Protein AF-A0A9E5HCB2-F1 (afdb_monomer_lite)

Structure (mmCIF, N/CA/C/O backbone):
data_AF-A0A9E5HCB2-F1
#
_entry.id   AF-A0A9E5HCB2-F1
#
loop_
_atom_site.group_PDB
_atom_site.id
_atom_site.type_symbol
_atom_site.label_atom_id
_atom_site.label_alt_id
_atom_site.label_comp_id
_atom_site.label_asym_id
_atom_site.label_entity_id
_atom_site.label_seq_id
_atom_site.pdbx_PDB_ins_code
_atom_site.Cartn_x
_atom_site.Cartn_y
_atom_site.Cartn_z
_atom_site.occupancy
_atom_site.B_iso_or_equiv
_atom_site.auth_seq_id
_atom_site.auth_comp_id
_atom_site.auth_asym_id
_atom_site.auth_atom_id
_atom_site.pdbx_PDB_model_num
ATOM 1 N N . MET A 1 1 ? 2.667 -0.255 -6.287 1.00 80.19 1 MET A N 1
ATOM 2 C CA . MET A 1 1 ? 3.923 -1.020 -6.443 1.00 80.19 1 MET A CA 1
ATOM 3 C C . MET A 1 1 ? 4.852 -0.380 -7.471 1.00 80.19 1 MET A C 1
ATOM 5 O O . MET A 1 1 ? 4.426 0.525 -8.175 1.00 80.19 1 MET A O 1
ATOM 9 N N . GLY A 1 2 ? 6.096 -0.853 -7.578 1.00 78.38 2 GLY A N 1
ATOM 10 C CA . GLY A 1 2 ? 7.093 -0.367 -8.542 1.00 78.38 2 GLY A CA 1
ATOM 11 C C . GLY A 1 2 ? 8.507 -0.404 -7.966 1.00 78.38 2 GLY A C 1
ATOM 12 O O . GLY A 1 2 ? 8.696 -0.869 -6.841 1.00 78.38 2 GLY A O 1
ATOM 13 N N . THR A 1 3 ? 9.502 0.035 -8.730 1.00 72.31 3 THR A N 1
ATOM 14 C CA . THR A 1 3 ? 10.879 0.153 -8.224 1.00 72.31 3 THR A CA 1
ATOM 15 C C . THR A 1 3 ? 10.994 1.409 -7.353 1.00 72.31 3 THR A C 1
ATOM 17 O O . THR A 1 3 ? 11.123 1.310 -6.136 1.00 72.31 3 THR A O 1
ATOM 20 N N . ASN A 1 4 ? 10.738 2.586 -7.926 1.00 75.50 4 ASN A N 1
ATOM 21 C CA . ASN A 1 4 ? 10.811 3.882 -7.241 1.00 75.50 4 ASN A CA 1
ATOM 22 C C . ASN A 1 4 ? 9.478 4.642 -7.233 1.00 75.50 4 ASN A C 1
ATOM 24 O O . ASN A 1 4 ? 8.609 4.407 -8.071 1.00 75.50 4 ASN A O 1
ATOM 28 N N . GLY A 1 5 ? 9.326 5.609 -6.323 1.00 76.44 5 GLY A N 1
ATOM 29 C CA . GLY A 1 5 ? 8.179 6.531 -6.298 1.00 76.44 5 GLY A CA 1
ATOM 30 C C . GLY A 1 5 ? 6.868 5.933 -5.775 1.00 76.44 5 GLY A C 1
ATOM 31 O O . GLY A 1 5 ? 5.823 6.570 -5.905 1.00 76.44 5 GLY A O 1
ATOM 32 N N . LYS A 1 6 ? 6.916 4.728 -5.192 1.00 85.50 6 LYS A N 1
ATOM 33 C CA . LYS A 1 6 ? 5.773 4.033 -4.586 1.00 85.50 6 LYS A CA 1
ATOM 34 C C . LYS A 1 6 ? 5.134 4.869 -3.470 1.00 85.50 6 LYS A C 1
ATOM 36 O O . LYS A 1 6 ? 3.988 5.286 -3.627 1.00 85.50 6 LYS A O 1
ATOM 41 N N . THR A 1 7 ? 5.903 5.197 -2.430 1.00 86.12 7 THR A N 1
ATOM 42 C CA . THR A 1 7 ? 5.470 6.024 -1.293 1.00 86.12 7 THR A CA 1
ATOM 43 C C . THR A 1 7 ? 4.927 7.378 -1.738 1.00 86.12 7 THR A C 1
ATOM 45 O O . THR A 1 7 ? 3.811 7.739 -1.383 1.00 86.12 7 THR A O 1
ATOM 48 N N . SER A 1 8 ? 5.652 8.106 -2.598 1.00 79.31 8 SER A N 1
ATOM 49 C CA . SER A 1 8 ? 5.208 9.420 -3.091 1.00 79.31 8 SER A CA 1
ATOM 50 C C . SER A 1 8 ? 3.882 9.342 -3.852 1.00 79.31 8 SER A C 1
ATOM 52 O O . SER A 1 8 ? 3.037 10.221 -3.713 1.00 79.31 8 SER A O 1
ATOM 54 N N . THR A 1 9 ? 3.676 8.278 -4.633 1.00 80.06 9 THR A N 1
ATOM 55 C CA . THR A 1 9 ? 2.413 8.055 -5.350 1.00 80.06 9 THR A CA 1
ATOM 56 C C . THR A 1 9 ? 1.280 7.707 -4.385 1.00 80.06 9 THR A C 1
ATOM 58 O O . THR A 1 9 ? 0.176 8.225 -4.530 1.00 80.06 9 THR A O 1
ATOM 61 N N . ALA A 1 10 ? 1.547 6.871 -3.380 1.00 85.81 10 ALA A N 1
ATOM 62 C CA . ALA A 1 10 ? 0.563 6.495 -2.370 1.00 85.81 10 ALA A CA 1
ATOM 63 C C . ALA A 1 10 ? 0.134 7.705 -1.515 1.00 85.81 10 ALA A C 1
ATOM 65 O O . ALA A 1 10 ? -1.060 7.952 -1.356 1.00 85.81 10 ALA A O 1
ATOM 66 N N . MET A 1 11 ? 1.088 8.537 -1.083 1.00 84.12 11 MET A N 1
ATOM 67 C CA . MET A 1 11 ? 0.819 9.803 -0.390 1.00 84.12 11 MET A CA 1
ATOM 68 C C . MET A 1 11 ? 0.062 10.799 -1.271 1.00 84.12 11 MET A C 1
ATOM 70 O O . MET A 1 11 ? -0.828 11.498 -0.792 1.00 84.12 11 MET A O 1
ATOM 74 N N . PHE A 1 12 ? 0.391 10.888 -2.565 1.00 80.88 12 PHE A N 1
ATOM 75 C CA . PHE A 1 12 ? -0.361 11.731 -3.495 1.00 80.88 12 PHE A CA 1
ATOM 76 C C . PHE A 1 12 ? -1.827 11.289 -3.580 1.00 80.88 12 PHE A C 1
ATOM 78 O O . PHE A 1 12 ? -2.719 12.133 -3.510 1.00 80.88 12 PHE A O 1
ATOM 85 N N . LEU A 1 13 ? -2.081 9.979 -3.682 1.00 80.62 13 LEU A N 1
ATOM 86 C CA . LEU A 1 13 ? -3.437 9.425 -3.698 1.00 80.62 13 LEU A CA 1
ATOM 87 C C . LEU A 1 13 ? -4.184 9.699 -2.390 1.00 80.62 13 LEU A C 1
ATOM 89 O O . LEU A 1 13 ? -5.333 10.129 -2.449 1.00 80.62 13 LEU A O 1
ATOM 93 N N . LYS A 1 14 ? -3.530 9.526 -1.237 1.00 86.19 14 LYS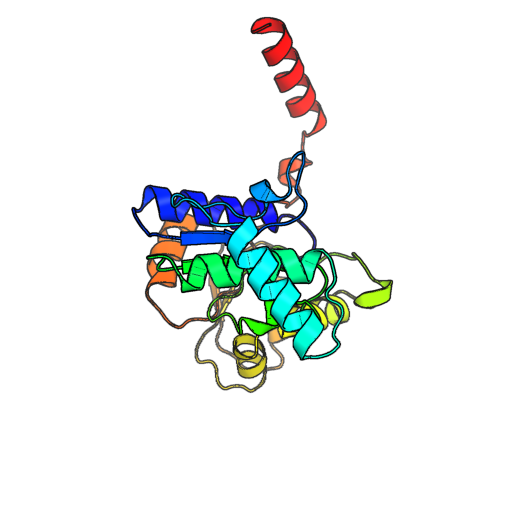 A N 1
ATOM 94 C CA . LYS A 1 14 ? -4.107 9.827 0.080 1.00 86.19 14 LYS A CA 1
ATOM 95 C C . LYS A 1 14 ? -4.528 11.292 0.188 1.00 86.19 14 LYS A C 1
ATOM 97 O O . LYS A 1 14 ? -5.703 11.586 0.377 1.00 86.19 14 LYS A O 1
ATOM 102 N N . ASN A 1 15 ? -3.601 12.210 -0.091 1.00 82.31 15 ASN A N 1
ATOM 103 C CA . ASN A 1 15 ? -3.872 13.650 -0.093 1.00 82.31 15 ASN A CA 1
ATOM 104 C C . ASN A 1 15 ? -4.963 14.046 -1.094 1.00 82.31 15 ASN A C 1
ATOM 106 O O . ASN A 1 15 ? -5.735 14.979 -0.866 1.00 82.31 15 ASN A O 1
ATOM 110 N N . PHE A 1 16 ? -5.011 13.372 -2.242 1.00 80.19 16 PHE A N 1
ATOM 111 C CA . PHE A 1 16 ? -6.059 13.588 -3.223 1.00 80.19 16 PHE A CA 1
ATOM 112 C C . PHE A 1 16 ? -7.431 13.159 -2.699 1.00 80.19 16 PHE A C 1
ATOM 114 O O . PHE A 1 16 ? -8.390 13.920 -2.843 1.00 80.19 16 PHE A O 1
ATOM 121 N N . MET A 1 17 ? -7.533 11.967 -2.111 1.00 82.94 17 MET A N 1
ATOM 122 C CA . MET A 1 17 ? -8.772 11.464 -1.520 1.00 82.94 17 MET A CA 1
ATOM 123 C C . MET A 1 17 ? -9.245 12.382 -0.389 1.00 82.94 17 MET A C 1
ATOM 125 O O . MET A 1 17 ? -10.396 12.820 -0.421 1.00 82.94 17 MET A O 1
ATOM 129 N N . ASP A 1 18 ? -8.337 12.809 0.490 1.00 84.12 18 ASP A N 1
ATOM 130 C CA . ASP A 1 18 ? -8.636 13.742 1.584 1.00 84.12 18 ASP A CA 1
ATOM 131 C C . ASP A 1 18 ? -9.214 15.065 1.068 1.00 84.12 18 ASP A C 1
ATOM 133 O O . ASP A 1 18 ? -10.271 15.509 1.513 1.00 84.12 18 ASP A O 1
ATOM 137 N N . LYS A 1 19 ? -8.589 15.667 0.045 1.00 84.25 19 LYS A N 1
ATOM 138 C CA . LYS A 1 19 ? -9.088 16.904 -0.590 1.00 84.25 19 LYS A CA 1
ATOM 139 C C . LYS A 1 19 ? -10.462 16.757 -1.244 1.00 84.25 19 LYS A C 1
ATOM 141 O O . LYS A 1 19 ? -11.101 17.765 -1.540 1.00 84.25 19 LYS A O 1
ATOM 146 N N . ASN A 1 20 ? -10.897 15.532 -1.523 1.00 81.62 20 ASN A N 1
ATOM 147 C CA . ASN A 1 20 ? -12.207 15.240 -2.098 1.00 81.62 20 ASN A CA 1
ATOM 148 C C . ASN A 1 20 ? -13.176 14.628 -1.077 1.00 81.62 20 ASN A C 1
ATOM 150 O O . ASN A 1 20 ? -14.237 14.163 -1.487 1.00 81.62 20 ASN A O 1
ATOM 154 N N . ASN A 1 21 ? -12.845 14.671 0.220 1.00 88.56 21 ASN A N 1
ATOM 155 C CA . ASN A 1 21 ? -13.635 14.098 1.312 1.00 88.56 21 ASN A CA 1
ATOM 156 C C . ASN A 1 21 ? -13.932 12.601 1.124 1.00 88.56 21 ASN A C 1
ATOM 158 O O . ASN A 1 21 ? -15.012 12.135 1.472 1.00 88.56 21 ASN A O 1
ATOM 162 N N . ILE A 1 22 ? -12.987 11.864 0.538 1.00 86.69 22 ILE A N 1
ATOM 163 C CA . ILE A 1 22 ? -13.055 10.409 0.395 1.00 86.69 22 ILE A CA 1
ATOM 164 C C . ILE A 1 22 ? -12.228 9.813 1.530 1.00 86.69 22 ILE A C 1
ATOM 166 O O . ILE A 1 22 ? -11.024 10.064 1.616 1.00 86.69 22 ILE A O 1
ATOM 170 N N . SER A 1 23 ? -12.868 9.042 2.407 1.00 90.38 23 SER A N 1
ATOM 171 C CA . SER A 1 23 ? -12.202 8.472 3.574 1.00 90.38 23 SER A CA 1
ATOM 172 C C . SER A 1 23 ? -11.260 7.341 3.137 1.00 90.38 23 SER A C 1
ATOM 174 O O . SER A 1 23 ? -11.638 6.417 2.411 1.00 90.38 23 SER A O 1
ATOM 176 N N . SER A 1 24 ? -9.993 7.421 3.545 1.00 93.38 24 SER A N 1
ATOM 177 C CA . SER A 1 24 ? -9.002 6.401 3.206 1.00 93.38 24 SER A CA 1
ATOM 178 C C . SER A 1 24 ? -7.951 6.205 4.294 1.00 93.38 24 SER A C 1
ATOM 180 O O . SER A 1 24 ? -7.607 7.147 5.007 1.00 93.38 24 SER A O 1
ATOM 182 N N . LEU A 1 25 ? -7.423 4.985 4.376 1.00 96.44 25 LEU A N 1
ATOM 183 C CA . LEU A 1 25 ? -6.261 4.617 5.184 1.00 96.44 25 LEU A CA 1
ATOM 184 C C . LEU A 1 25 ? -5.071 4.370 4.262 1.00 96.44 25 LEU A C 1
ATOM 186 O O . LEU A 1 25 ? -5.226 3.760 3.202 1.00 96.44 25 LEU A O 1
ATOM 190 N N . LEU A 1 26 ? -3.886 4.829 4.655 1.00 96.31 26 LEU A N 1
ATOM 191 C CA . LEU A 1 26 ? -2.661 4.653 3.882 1.00 96.31 26 LEU A CA 1
ATOM 192 C C . LEU A 1 26 ? -1.662 3.780 4.648 1.00 96.31 26 LEU A C 1
ATOM 194 O O . LEU A 1 26 ? -1.324 4.094 5.783 1.00 96.31 26 LEU A O 1
ATOM 198 N N . PHE A 1 27 ? -1.151 2.730 3.999 1.00 95.81 27 PHE A N 1
ATOM 199 C CA . PHE A 1 27 ? -0.009 1.939 4.463 1.00 95.81 27 PHE A CA 1
ATOM 200 C C . PHE A 1 27 ? 1.213 2.147 3.558 1.00 95.81 27 PHE A C 1
ATOM 202 O O . PHE A 1 27 ? 1.118 1.935 2.345 1.00 95.81 27 PHE A O 1
ATOM 209 N N . THR A 1 28 ? 2.354 2.540 4.133 1.00 93.25 28 THR A N 1
ATOM 210 C CA . THR A 1 28 ? 3.613 2.833 3.416 1.00 93.25 28 THR A CA 1
ATOM 211 C C . THR A 1 28 ? 4.846 2.216 4.071 1.00 93.25 28 THR A C 1
ATOM 213 O O . THR A 1 28 ? 4.832 1.780 5.224 1.00 93.25 28 THR A O 1
ATOM 216 N N . SER A 1 29 ? 5.959 2.169 3.330 1.00 86.06 29 SER A N 1
ATOM 217 C CA . SER A 1 29 ? 7.264 1.790 3.883 1.00 86.06 29 SER A CA 1
ATOM 218 C C . SER A 1 29 ? 8.427 2.436 3.113 1.00 86.06 29 SER A C 1
ATOM 220 O O . SER A 1 29 ? 8.284 2.672 1.916 1.00 86.06 29 SER A O 1
ATOM 222 N N . PRO A 1 30 ? 9.597 2.669 3.745 1.00 87.50 30 PRO A N 1
ATOM 223 C CA . PRO A 1 30 ? 9.889 2.556 5.179 1.00 87.50 30 PRO A CA 1
ATOM 224 C C . PRO A 1 30 ? 9.304 3.734 5.993 1.00 87.50 30 PRO A C 1
ATOM 226 O O . PRO A 1 30 ? 8.535 4.527 5.469 1.00 87.50 30 PRO A O 1
ATOM 229 N N . HIS A 1 31 ? 9.648 3.823 7.282 1.00 84.69 31 HIS A N 1
ATOM 230 C CA . HIS A 1 31 ? 9.399 5.007 8.124 1.00 84.69 31 HIS A CA 1
ATOM 231 C C . HIS A 1 31 ? 10.729 5.711 8.432 1.00 84.69 31 HIS A C 1
ATOM 233 O O . HIS A 1 31 ? 11.786 5.093 8.278 1.00 84.69 31 HIS A O 1
ATOM 239 N N . LEU A 1 32 ? 10.682 6.970 8.878 1.00 82.44 32 LEU A N 1
ATOM 240 C CA . LEU A 1 32 ? 11.873 7.745 9.240 1.00 82.44 32 LEU A CA 1
ATOM 241 C C . LEU A 1 32 ? 12.171 7.695 10.739 1.00 82.44 32 LEU A C 1
ATOM 243 O O . LEU A 1 32 ? 13.312 7.430 11.112 1.00 82.44 32 LEU A O 1
ATOM 247 N N . VAL A 1 33 ? 11.173 7.950 11.591 1.00 87.31 33 VAL A N 1
ATOM 248 C CA . VAL A 1 33 ? 11.374 8.053 13.049 1.00 87.31 33 VAL A CA 1
ATOM 249 C C . VAL A 1 33 ? 10.554 7.012 13.798 1.00 87.31 33 VAL A C 1
ATOM 251 O O . VAL A 1 33 ? 11.067 6.343 14.692 1.00 87.31 33 VAL A O 1
ATOM 254 N N . SER A 1 34 ? 9.283 6.863 13.437 1.00 91.12 34 SER A N 1
ATOM 255 C CA . SER A 1 34 ? 8.341 5.993 14.131 1.00 91.12 34 SER A CA 1
ATOM 256 C C . SER A 1 34 ? 7.655 5.037 13.173 1.00 91.12 34 SER A C 1
ATOM 258 O O . SER A 1 34 ? 7.170 5.433 12.118 1.00 91.12 34 SER A O 1
ATOM 260 N N . TYR A 1 35 ? 7.506 3.778 13.585 1.00 89.19 35 TYR A N 1
ATOM 261 C CA . TYR A 1 35 ? 6.730 2.791 12.833 1.00 89.19 35 TYR A CA 1
ATOM 262 C C . TYR A 1 35 ? 5.274 3.216 12.617 1.00 89.19 35 TYR A C 1
ATOM 264 O O . TYR A 1 35 ? 4.657 2.774 11.650 1.00 89.19 35 TYR A O 1
ATOM 272 N N . LYS A 1 36 ? 4.745 4.104 13.471 1.00 91.12 36 LYS A N 1
ATOM 273 C CA . LYS A 1 36 ? 3.398 4.666 13.325 1.00 91.12 36 LYS A CA 1
ATOM 274 C C . LYS A 1 36 ? 3.247 5.488 12.042 1.00 91.12 36 LYS A C 1
ATOM 276 O O . LYS A 1 36 ? 2.157 5.532 11.497 1.00 91.12 36 LYS A O 1
ATOM 281 N N . GLU A 1 37 ? 4.333 6.048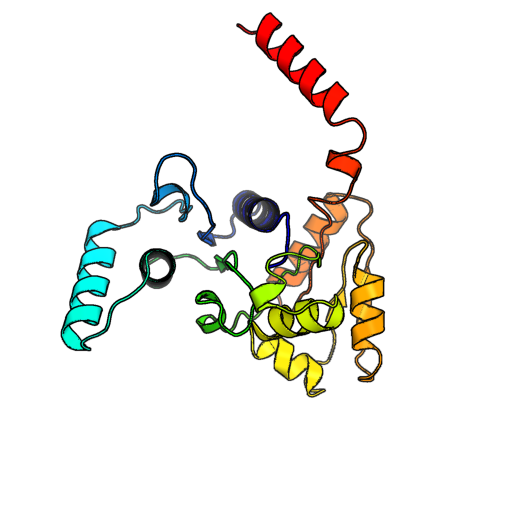 11.499 1.00 90.31 37 GLU A N 1
ATOM 282 C CA . GLU A 1 37 ? 4.325 6.762 10.207 1.00 90.31 37 GLU A CA 1
ATOM 283 C C . GLU A 1 37 ? 3.938 5.860 9.031 1.00 90.31 37 GLU A C 1
ATOM 285 O O . GLU A 1 37 ? 3.519 6.354 7.989 1.00 90.31 37 GLU A O 1
ATOM 290 N N . ARG A 1 38 ? 4.075 4.536 9.184 1.00 93.75 38 ARG A N 1
ATOM 291 C CA . ARG A 1 38 ? 3.687 3.587 8.140 1.00 93.75 38 ARG A CA 1
ATOM 292 C C . ARG A 1 38 ? 2.184 3.465 7.974 1.00 93.75 38 ARG A C 1
ATOM 294 O O . ARG A 1 38 ? 1.772 2.872 6.986 1.00 93.75 38 ARG A O 1
ATOM 301 N N . ILE A 1 39 ? 1.388 3.958 8.923 1.00 96.06 39 ILE A N 1
ATOM 302 C CA . ILE A 1 39 ? -0.069 3.925 8.843 1.00 96.06 39 ILE A CA 1
ATOM 303 C C . ILE A 1 39 ? -0.598 5.342 9.038 1.00 96.06 39 ILE A C 1
ATOM 305 O O . ILE A 1 39 ? -0.650 5.853 10.154 1.00 96.06 39 ILE A O 1
ATOM 309 N N . GLU A 1 40 ? -0.990 5.980 7.941 1.00 95.25 40 GLU A N 1
ATOM 310 C CA . GLU A 1 40 ? -1.576 7.315 7.972 1.00 95.25 40 GLU A CA 1
ATOM 311 C C . GLU A 1 40 ? -3.103 7.208 7.950 1.00 95.25 40 GLU A C 1
ATOM 313 O O . GLU A 1 40 ? -3.713 6.690 7.007 1.00 95.25 40 GLU A O 1
ATOM 318 N N . SER A 1 41 ? -3.702 7.705 9.029 1.00 93.44 41 SER A N 1
ATOM 319 C CA . SER A 1 41 ? -5.122 7.625 9.346 1.00 93.44 41 SER A CA 1
ATOM 320 C C . SER A 1 41 ? -5.564 8.938 9.994 1.00 93.44 41 SER A C 1
ATOM 322 O O . SER A 1 41 ? -4.822 9.543 10.767 1.00 93.44 41 SER A O 1
ATOM 324 N N . SER A 1 42 ? -6.768 9.393 9.654 1.00 91.12 42 SER A N 1
ATOM 325 C CA . SER A 1 42 ? -7.470 10.476 10.355 1.00 91.12 42 SER A CA 1
ATOM 326 C C . SER A 1 42 ? -8.149 10.013 11.649 1.00 91.12 42 SER A C 1
ATOM 328 O O . SER A 1 42 ? -8.463 10.843 12.496 1.00 91.12 42 SER A O 1
ATOM 330 N N . GLU A 1 43 ? -8.415 8.714 11.779 1.00 91.56 43 GLU A N 1
ATOM 331 C CA . GLU A 1 43 ? -8.938 8.056 12.975 1.00 91.56 43 GLU A CA 1
ATOM 332 C C . GLU A 1 43 ? -7.767 7.550 13.830 1.00 91.56 43 GLU A C 1
ATOM 334 O O . GLU A 1 43 ? -6.707 7.191 13.303 1.00 91.56 43 GLU A O 1
ATOM 339 N N . GLU A 1 44 ? -7.943 7.530 15.151 1.00 93.06 44 GLU A N 1
ATOM 340 C CA . GLU A 1 44 ? -6.947 6.972 16.064 1.00 93.06 44 GLU A CA 1
ATOM 341 C C . GLU A 1 44 ? -6.817 5.459 15.847 1.00 93.06 44 GLU A C 1
ATOM 343 O O . GLU A 1 44 ? -7.810 4.753 15.693 1.00 93.06 44 GLU A O 1
ATOM 348 N N . ILE A 1 45 ? -5.578 4.966 15.810 1.00 94.31 45 ILE A N 1
ATOM 349 C CA . ILE A 1 45 ? -5.292 3.543 15.625 1.00 94.31 45 ILE A CA 1
ATOM 350 C C . ILE A 1 45 ? -4.910 2.947 16.977 1.00 94.31 45 ILE A C 1
ATOM 352 O O . ILE A 1 45 ? -3.896 3.337 17.564 1.00 94.31 45 ILE A O 1
ATOM 356 N N . GLU A 1 46 ? -5.664 1.939 17.408 1.00 94.31 46 GLU A N 1
ATOM 357 C CA . GLU A 1 46 ? -5.389 1.101 18.582 1.00 94.31 46 GLU A CA 1
ATOM 358 C C . GLU A 1 46 ? -4.217 0.135 18.305 1.00 94.31 46 GLU A C 1
ATOM 360 O O . GLU A 1 46 ? -4.362 -1.085 18.245 1.00 94.31 46 GLU A O 1
ATOM 365 N N . PHE A 1 47 ? -3.026 0.694 18.060 1.00 94.31 47 PHE A N 1
ATOM 366 C CA . PHE A 1 47 ? -1.835 -0.054 17.633 1.00 94.31 47 PHE A CA 1
ATOM 367 C C . PHE A 1 47 ? -1.489 -1.215 18.568 1.00 94.31 47 PHE A C 1
ATOM 369 O O . PHE A 1 47 ? -1.190 -2.307 18.085 1.00 94.31 47 PHE A O 1
ATOM 376 N N . ASP A 1 48 ? -1.510 -0.968 19.878 1.00 94.50 48 ASP A N 1
ATOM 377 C CA . ASP A 1 48 ? -1.116 -1.957 20.880 1.00 94.50 48 ASP A CA 1
ATOM 378 C C . ASP A 1 48 ? -2.140 -3.102 20.943 1.00 94.50 48 ASP A C 1
ATOM 380 O O . ASP A 1 48 ? -1.754 -4.270 20.939 1.00 94.50 48 ASP A O 1
ATOM 384 N N . ASP A 1 49 ? -3.438 -2.791 20.872 1.00 96.56 49 ASP A N 1
ATOM 385 C CA . ASP A 1 49 ? -4.499 -3.803 20.875 1.00 96.56 49 ASP A CA 1
ATOM 386 C C . ASP A 1 49 ? -4.452 -4.679 19.616 1.00 96.56 49 ASP A C 1
ATOM 388 O O . ASP A 1 49 ? -4.563 -5.907 19.695 1.00 96.56 49 ASP A O 1
ATOM 392 N N . PHE A 1 50 ? -4.230 -4.083 18.440 1.00 95.94 50 PHE A N 1
ATOM 393 C CA . PHE A 1 50 ? -4.052 -4.848 17.203 1.00 95.94 50 PHE A CA 1
ATOM 394 C C . PHE A 1 50 ? -2.772 -5.685 17.217 1.00 95.94 50 PHE A C 1
ATOM 396 O O . PHE A 1 50 ? -2.774 -6.817 16.728 1.00 95.94 50 PHE A O 1
ATOM 403 N N . TYR A 1 51 ? -1.687 -5.171 17.796 1.00 93.50 51 TYR A N 1
ATOM 404 C CA . TYR A 1 51 ? -0.447 -5.924 17.952 1.00 93.50 51 TYR A CA 1
ATOM 405 C C . TYR A 1 51 ? -0.629 -7.144 18.866 1.00 93.50 51 TYR A C 1
ATOM 407 O O . TYR A 1 51 ? -0.206 -8.243 18.500 1.00 93.50 51 TYR A O 1
ATOM 415 N N . GLU A 1 52 ? -1.320 -6.998 19.998 1.00 96.81 52 GLU A N 1
ATOM 416 C CA . GLU A 1 52 ? -1.627 -8.115 20.900 1.00 96.81 52 GLU A CA 1
ATOM 417 C C . GLU A 1 52 ? -2.515 -9.174 20.228 1.00 96.81 52 GLU A C 1
ATOM 419 O O . GLU A 1 52 ? -2.276 -10.376 20.375 1.00 96.81 52 GLU A O 1
ATOM 424 N N . GLN A 1 53 ? -3.488 -8.762 19.406 1.00 92.88 53 GLN A N 1
ATOM 425 C CA . GLN A 1 53 ? -4.290 -9.697 18.604 1.00 92.88 53 GLN A CA 1
ATOM 426 C C . GLN A 1 53 ? -3.431 -10.505 17.620 1.00 92.88 53 GLN A C 1
ATOM 428 O O . GLN A 1 53 ? -3.618 -11.719 17.484 1.00 92.88 53 GLN A O 1
ATOM 433 N N . ILE A 1 54 ? -2.466 -9.859 16.958 1.00 90.31 54 ILE A N 1
ATOM 434 C CA . ILE A 1 54 ? -1.533 -10.525 16.038 1.00 90.31 54 ILE A CA 1
ATOM 435 C C . ILE A 1 54 ? -0.613 -11.480 16.805 1.00 90.31 54 ILE A C 1
ATOM 437 O O . ILE A 1 54 ? -0.440 -12.622 16.381 1.00 90.31 54 ILE A O 1
ATOM 441 N N . LYS A 1 55 ? -0.093 -11.075 17.969 1.00 92.12 55 LYS A N 1
ATOM 442 C CA . LYS A 1 55 ? 0.739 -11.942 18.819 1.00 92.12 55 LYS A CA 1
ATOM 443 C C . LYS A 1 55 ? -0.023 -13.161 19.322 1.00 92.12 55 LYS A C 1
ATOM 445 O O . LYS A 1 55 ? 0.510 -14.273 19.332 1.00 92.12 55 LYS A O 1
ATOM 450 N N . PHE A 1 56 ? -1.287 -12.989 19.697 1.00 92.94 56 PHE A N 1
ATOM 451 C CA . PHE A 1 56 ? -2.156 -14.111 20.036 1.00 92.94 56 PHE A CA 1
ATOM 452 C C . PHE A 1 56 ? -2.345 -15.061 18.843 1.00 92.94 56 PHE A C 1
ATOM 454 O O . PHE A 1 56 ? -2.275 -16.281 19.015 1.00 92.94 56 PHE A O 1
ATOM 461 N N . PHE A 1 57 ? -2.544 -14.524 17.636 1.00 84.88 57 PHE A N 1
ATOM 462 C CA . PHE A 1 57 ? -2.655 -15.314 16.409 1.00 84.88 57 PHE A CA 1
ATOM 463 C C . PHE A 1 57 ? -1.369 -16.102 16.101 1.00 84.88 57 PHE A C 1
ATOM 465 O O . PHE A 1 57 ? -1.451 -17.309 15.867 1.00 84.88 57 PHE A O 1
ATOM 472 N N . GLU A 1 58 ? -0.193 -15.470 16.174 1.00 84.88 58 GLU A N 1
ATOM 473 C CA . GLU A 1 58 ? 1.115 -16.129 16.015 1.00 84.88 58 GLU A CA 1
ATOM 474 C C . GLU A 1 58 ? 1.265 -17.321 16.966 1.00 84.88 58 GLU A C 1
ATOM 476 O O . GLU A 1 58 ? 1.509 -18.448 16.528 1.00 84.88 58 GLU A O 1
ATOM 481 N N . ASN A 1 59 ? 1.014 -17.097 18.260 1.00 91.69 59 ASN A N 1
ATOM 482 C CA . ASN A 1 59 ? 1.124 -18.128 19.292 1.00 91.69 59 ASN A CA 1
ATOM 483 C C . ASN A 1 59 ? 0.143 -19.284 19.066 1.00 91.69 59 ASN A C 1
ATOM 485 O O . ASN A 1 59 ? 0.511 -20.453 19.175 1.00 91.69 59 ASN A O 1
ATOM 489 N N . LYS A 1 60 ? -1.114 -18.972 18.730 1.00 91.12 60 LYS A N 1
ATOM 490 C CA . LYS A 1 60 ? -2.159 -19.976 18.488 1.00 91.12 60 LYS A CA 1
ATOM 491 C C . LYS A 1 60 ? -1.827 -20.888 17.307 1.00 91.12 60 LYS A C 1
ATOM 493 O O . LYS A 1 60 ? -2.205 -22.058 17.320 1.00 91.12 60 LYS A O 1
ATOM 498 N N . HIS A 1 61 ? -1.164 -20.351 16.288 1.00 84.75 61 HIS A N 1
ATOM 499 C CA . HIS A 1 61 ? -0.862 -21.068 15.053 1.00 84.75 61 HIS A CA 1
ATOM 500 C C . HIS A 1 61 ? 0.591 -21.553 14.958 1.00 84.75 61 HIS A C 1
ATOM 502 O O . HIS A 1 61 ? 0.931 -22.212 13.978 1.00 84.75 61 HIS A O 1
ATOM 508 N N . ASN A 1 62 ? 1.415 -21.295 15.981 1.00 87.75 62 ASN A N 1
ATOM 509 C CA . ASN A 1 62 ? 2.847 -21.598 15.997 1.00 87.75 62 ASN A CA 1
ATOM 510 C C . ASN A 1 62 ? 3.563 -21.037 14.753 1.00 87.75 62 ASN A C 1
ATOM 512 O O . ASN A 1 62 ? 4.280 -21.750 14.047 1.00 87.75 62 ASN A O 1
ATOM 516 N N . LEU A 1 63 ? 3.290 -19.762 14.469 1.00 82.81 63 LEU A N 1
ATOM 517 C CA . LEU A 1 63 ? 3.840 -18.993 13.355 1.00 82.81 63 LEU A CA 1
ATOM 518 C C . LEU A 1 63 ? 4.711 -17.860 13.900 1.00 82.81 63 LEU A C 1
ATOM 520 O O . LEU A 1 63 ? 4.471 -17.370 15.000 1.00 82.81 63 LEU A O 1
ATOM 524 N N . GLU A 1 64 ? 5.675 -17.423 13.098 1.00 82.06 64 GLU A N 1
ATOM 525 C CA . GLU A 1 64 ? 6.477 -16.231 13.361 1.00 82.06 64 GLU A CA 1
ATOM 526 C C . GLU A 1 64 ? 6.353 -15.298 12.157 1.00 82.06 64 GLU A C 1
ATOM 528 O O . GLU A 1 64 ? 6.663 -15.683 11.028 1.00 82.06 64 GLU A O 1
ATOM 533 N N . LEU A 1 65 ? 5.848 -14.093 12.401 1.00 77.00 65 LEU A N 1
ATOM 534 C CA . LEU A 1 65 ? 5.662 -13.048 11.409 1.00 77.00 65 LEU A CA 1
ATOM 535 C C . LEU A 1 65 ? 6.849 -12.092 11.423 1.00 77.00 65 LEU A C 1
ATOM 537 O O . LEU A 1 65 ? 7.332 -11.640 12.465 1.00 77.00 65 LEU A O 1
ATOM 541 N N . GLY A 1 66 ? 7.279 -11.708 10.229 1.00 81.00 66 GLY A N 1
ATOM 542 C CA . GLY A 1 66 ? 8.259 -10.659 10.038 1.00 81.00 66 GLY A CA 1
ATOM 543 C C . GLY A 1 66 ? 7.737 -9.288 10.469 1.00 81.00 66 GLY A C 1
ATOM 544 O O . GLY A 1 66 ? 6.537 -9.026 10.596 1.00 81.00 66 GLY A O 1
ATOM 545 N N . TYR A 1 67 ? 8.671 -8.350 10.618 1.00 84.56 67 TYR A N 1
ATOM 546 C CA . TYR A 1 67 ? 8.367 -6.967 10.987 1.00 84.56 67 TYR A CA 1
ATOM 547 C C . TYR A 1 67 ? 7.387 -6.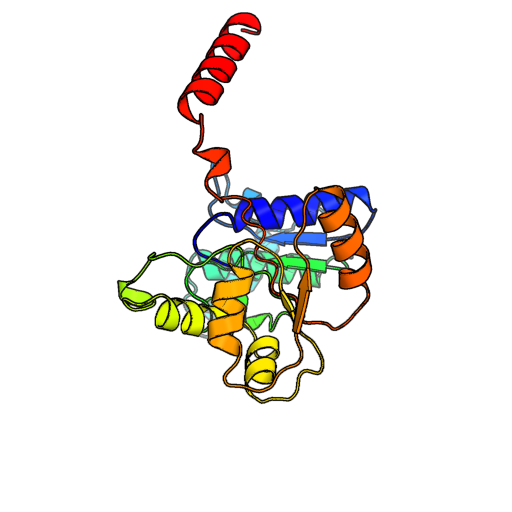284 10.015 1.00 84.56 67 TYR A C 1
ATOM 549 O O . TYR A 1 67 ? 6.448 -5.608 10.434 1.00 84.56 67 TYR A O 1
ATOM 557 N N . PHE A 1 68 ? 7.597 -6.467 8.705 1.00 82.19 68 PHE A N 1
ATOM 558 C CA . PHE A 1 68 ? 6.719 -5.903 7.678 1.00 82.19 68 PHE A CA 1
ATOM 559 C C . PHE A 1 68 ? 5.319 -6.519 7.734 1.00 82.19 68 PHE A C 1
ATOM 561 O O . PHE A 1 68 ? 4.337 -5.785 7.696 1.00 82.19 68 PHE A O 1
ATOM 568 N N . GLU A 1 69 ? 5.237 -7.842 7.887 1.00 85.19 69 GLU A N 1
ATOM 569 C CA . GLU A 1 69 ? 3.977 -8.585 7.961 1.00 85.19 69 GLU A CA 1
ATOM 570 C C . GLU A 1 69 ? 3.150 -8.160 9.169 1.00 85.19 69 GLU A C 1
ATOM 572 O O . GLU A 1 69 ? 1.960 -7.892 9.036 1.00 85.19 69 GLU A O 1
ATOM 577 N N . THR A 1 70 ? 3.798 -7.999 10.323 1.00 85.44 70 THR A N 1
ATOM 578 C CA . THR A 1 70 ? 3.147 -7.527 11.549 1.00 85.44 70 THR A CA 1
ATOM 579 C C . THR A 1 70 ? 2.532 -6.142 11.350 1.00 85.44 70 THR A C 1
ATOM 581 O O . THR A 1 70 ? 1.342 -5.957 11.589 1.00 85.44 70 THR A O 1
ATOM 584 N N . LEU A 1 71 ? 3.304 -5.161 10.865 1.00 90.19 71 LEU A N 1
ATOM 585 C CA . LEU A 1 71 ? 2.781 -3.804 10.653 1.00 90.19 71 LEU A CA 1
ATOM 586 C C . LEU A 1 71 ? 1.713 -3.744 9.560 1.00 90.19 71 LEU A C 1
ATOM 588 O O . LEU A 1 71 ? 0.752 -2.984 9.674 1.00 90.19 71 LEU A O 1
ATOM 592 N N . PHE A 1 72 ? 1.866 -4.552 8.514 1.00 88.31 72 PHE A N 1
ATOM 593 C CA . PHE A 1 72 ? 0.853 -4.688 7.481 1.00 88.31 72 PHE A CA 1
ATOM 594 C C . PHE A 1 72 ? -0.459 -5.237 8.062 1.00 88.31 72 PHE A C 1
ATOM 596 O O . PHE A 1 72 ? -1.522 -4.669 7.806 1.00 88.31 72 PHE A O 1
ATOM 603 N N . LEU A 1 73 ? -0.410 -6.273 8.902 1.00 89.06 73 LEU A N 1
ATOM 604 C CA . LEU A 1 73 ? -1.603 -6.806 9.563 1.00 89.06 73 LEU A CA 1
ATOM 605 C C . LEU A 1 73 ? -2.236 -5.799 10.527 1.00 89.06 73 LEU A C 1
ATOM 607 O O . LEU A 1 73 ? -3.460 -5.693 10.539 1.00 89.06 73 LEU A O 1
ATOM 611 N N . VAL A 1 74 ? -1.441 -5.006 11.259 1.00 93.94 74 VAL A N 1
ATOM 612 C CA . VAL A 1 74 ? -1.974 -3.899 12.076 1.00 93.94 74 VAL A CA 1
ATOM 613 C C . VAL A 1 74 ? -2.758 -2.923 11.197 1.00 93.94 74 VAL A C 1
ATOM 615 O O . VAL A 1 74 ? -3.876 -2.556 11.542 1.00 93.94 74 VAL A O 1
ATOM 618 N N . SER A 1 75 ? -2.227 -2.549 10.027 1.00 93.75 75 SER A N 1
ATOM 619 C CA . SER A 1 75 ? -2.936 -1.656 9.098 1.00 93.75 75 SER A CA 1
ATOM 620 C C . SER A 1 75 ? -4.218 -2.270 8.530 1.00 93.75 75 SER A C 1
ATOM 622 O O . SER A 1 75 ? -5.218 -1.571 8.379 1.00 93.75 75 SER A O 1
ATOM 624 N N . CYS A 1 76 ? -4.223 -3.583 8.281 1.00 90.94 76 CYS A N 1
ATOM 625 C CA . CYS A 1 76 ? -5.416 -4.299 7.840 1.00 90.94 76 CYS A CA 1
ATOM 626 C C . CYS A 1 76 ? -6.490 -4.314 8.930 1.00 90.94 76 CYS A C 1
ATOM 628 O O . CYS A 1 76 ? -7.651 -4.047 8.638 1.00 90.94 76 CYS A O 1
ATOM 630 N N . LEU A 1 77 ? -6.112 -4.598 10.179 1.00 92.31 77 LEU A N 1
ATOM 631 C CA . LEU A 1 77 ? -7.034 -4.565 11.314 1.00 92.31 77 LEU A CA 1
ATOM 632 C C . LEU A 1 77 ? -7.576 -3.153 11.542 1.00 92.31 77 LEU A C 1
ATOM 634 O O . LEU A 1 77 ? -8.782 -3.002 11.709 1.00 92.31 77 LEU A O 1
ATOM 638 N N . ALA A 1 78 ? -6.727 -2.128 11.456 1.00 95.25 78 ALA A N 1
ATOM 639 C CA . ALA A 1 78 ? -7.155 -0.736 11.545 1.00 95.25 78 ALA A CA 1
ATOM 640 C C . ALA A 1 78 ? -8.187 -0.386 10.462 1.00 95.25 78 ALA A C 1
ATOM 642 O O . ALA A 1 78 ? -9.229 0.175 10.775 1.00 95.25 78 ALA A O 1
ATOM 643 N N . PHE A 1 79 ? -7.949 -0.779 9.206 1.00 94.06 79 PHE A N 1
ATOM 644 C CA . PHE A 1 79 ? -8.898 -0.550 8.113 1.00 94.06 79 PHE A CA 1
ATOM 645 C C . PHE A 1 79 ? -10.209 -1.333 8.282 1.00 94.06 79 PHE A C 1
ATOM 647 O O . PHE A 1 79 ? -11.282 -0.810 8.006 1.00 94.06 79 PHE A O 1
ATOM 654 N N . LEU A 1 80 ? -10.146 -2.585 8.747 1.00 91.06 80 LEU A N 1
ATOM 655 C CA . LEU A 1 80 ? -11.337 -3.418 8.957 1.00 91.06 80 LEU A CA 1
ATOM 656 C C . LEU A 1 80 ? -12.212 -2.942 10.125 1.00 91.06 80 LEU A C 1
ATOM 658 O O . LEU A 1 80 ? -13.400 -3.262 10.147 1.00 91.06 80 LEU A O 1
ATOM 662 N N . ASN A 1 81 ? -11.638 -2.213 11.085 1.00 92.88 81 ASN A N 1
ATOM 663 C CA . ASN A 1 81 ? -12.346 -1.671 12.248 1.00 92.88 81 ASN A CA 1
ATOM 664 C C . ASN A 1 81 ? -12.710 -0.183 12.102 1.00 92.88 81 ASN A C 1
ATOM 666 O O . ASN A 1 81 ? -13.270 0.390 13.033 1.00 92.88 81 ASN A O 1
ATOM 670 N N . SER A 1 82 ? -12.416 0.444 10.962 1.00 93.56 82 SER A N 1
ATOM 671 C CA . SER A 1 82 ? -12.688 1.864 10.733 1.00 93.56 82 SER A CA 1
ATOM 672 C C . SER A 1 82 ? -13.883 2.100 9.808 1.00 93.56 82 SER A C 1
ATOM 674 O O . SER A 1 82 ? -14.519 1.175 9.297 1.00 93.56 82 SER A O 1
ATOM 676 N N . SER A 1 83 ? -14.176 3.378 9.554 1.00 92.69 83 SER A N 1
ATOM 677 C CA . SER A 1 83 ? -15.184 3.812 8.579 1.00 92.69 83 SER A CA 1
ATOM 678 C C . SER A 1 83 ? -14.612 4.125 7.184 1.00 92.69 83 SER A C 1
ATOM 680 O O . SER A 1 83 ? -15.259 4.792 6.370 1.00 92.69 83 SER A O 1
ATOM 682 N N . TYR A 1 84 ? -13.387 3.672 6.892 1.00 91.75 84 TYR A N 1
ATOM 683 C CA . TYR A 1 84 ? -12.695 4.014 5.649 1.00 91.75 84 TYR A CA 1
ATOM 684 C C . TYR A 1 84 ? -13.282 3.320 4.417 1.00 91.75 84 TYR A C 1
ATOM 686 O O . TYR A 1 84 ? -13.486 2.111 4.394 1.00 91.75 84 TYR A O 1
ATOM 694 N N . GLU A 1 85 ? -13.477 4.087 3.343 1.00 90.19 85 GLU A N 1
ATOM 695 C CA . GLU A 1 85 ? -13.934 3.559 2.054 1.00 90.19 85 GLU A CA 1
ATOM 696 C C . GLU A 1 85 ? -12.797 2.893 1.267 1.00 90.19 85 GLU A C 1
ATOM 698 O O . GLU A 1 85 ? -13.016 1.906 0.561 1.00 90.19 85 GLU A O 1
ATOM 703 N N . TYR A 1 86 ? -11.572 3.421 1.381 1.00 90.06 86 TYR A N 1
ATOM 704 C CA . TYR A 1 86 ? -10.421 2.951 0.609 1.00 90.06 86 TYR A CA 1
ATOM 705 C C . TYR A 1 86 ? -9.215 2.621 1.485 1.00 90.06 86 TYR A C 1
ATOM 707 O O . TYR A 1 86 ? -8.814 3.400 2.346 1.00 90.06 86 TYR A O 1
ATOM 715 N N . PHE A 1 87 ? -8.568 1.496 1.182 1.00 92.00 87 PHE A N 1
ATOM 716 C CA . PHE A 1 87 ? -7.258 1.152 1.720 1.00 92.00 87 PHE A CA 1
ATOM 717 C C . PHE A 1 87 ? -6.192 1.321 0.633 1.00 92.00 87 PHE A C 1
ATOM 719 O O . PHE A 1 87 ? -6.154 0.575 -0.349 1.00 92.00 87 PHE A O 1
ATOM 726 N N . ILE A 1 88 ? -5.334 2.327 0.788 1.00 93.06 88 ILE A N 1
ATOM 727 C CA . ILE A 1 88 ? -4.197 2.581 -0.095 1.00 93.06 88 ILE A CA 1
ATOM 728 C C . ILE A 1 88 ? -2.991 1.846 0.482 1.00 93.06 88 ILE A C 1
ATOM 730 O O . ILE A 1 88 ? -2.516 2.176 1.564 1.00 93.06 88 ILE A O 1
ATOM 734 N N . CYS A 1 89 ? -2.474 0.867 -0.252 1.00 91.25 89 CYS A N 1
ATOM 735 C CA . CYS A 1 89 ? -1.374 0.036 0.217 1.00 91.25 89 CYS A CA 1
ATOM 736 C C . CYS A 1 89 ? -0.168 0.129 -0.725 1.00 91.25 89 CYS A C 1
ATOM 738 O O . CYS A 1 89 ? -0.250 -0.170 -1.923 1.00 91.25 89 CYS A O 1
ATOM 740 N N . GLU A 1 90 ? 0.968 0.559 -0.185 1.00 90.94 90 GLU A N 1
ATOM 741 C CA . GLU A 1 90 ? 2.260 0.424 -0.839 1.00 90.94 90 GLU A CA 1
ATOM 742 C C . GLU A 1 90 ? 2.775 -1.014 -0.704 1.00 90.94 90 GLU A C 1
ATOM 744 O O . GLU A 1 90 ? 3.042 -1.493 0.394 1.00 90.94 90 GLU A O 1
ATOM 749 N N . ALA A 1 91 ? 2.982 -1.672 -1.844 1.00 86.12 91 ALA A N 1
ATOM 750 C CA . ALA A 1 91 ? 3.704 -2.939 -1.900 1.00 86.12 91 ALA A CA 1
ATOM 751 C C . ALA A 1 91 ? 5.168 -2.763 -1.474 1.00 86.12 91 ALA A C 1
ATOM 753 O O . ALA A 1 91 ? 5.804 -1.786 -1.885 1.00 86.12 91 ALA A O 1
ATOM 754 N N . GLY A 1 92 ? 5.706 -3.737 -0.741 1.00 80.81 92 GLY A N 1
ATOM 755 C CA . GLY A 1 92 ? 7.113 -3.795 -0.360 1.00 80.81 92 GLY A CA 1
ATOM 756 C C . GLY A 1 92 ? 8.015 -4.143 -1.547 1.00 80.81 92 GLY A C 1
ATOM 757 O O . GLY A 1 92 ? 8.328 -3.289 -2.386 1.00 80.81 92 GLY A O 1
ATOM 758 N N . ILE A 1 93 ? 8.459 -5.399 -1.615 1.00 74.50 93 ILE A N 1
ATOM 759 C CA . ILE A 1 93 ? 9.422 -5.887 -2.610 1.00 74.50 93 ILE A CA 1
ATOM 760 C C . ILE A 1 93 ? 8.759 -6.938 -3.502 1.00 74.50 93 ILE A C 1
ATOM 762 O O . ILE A 1 93 ? 8.128 -7.882 -3.042 1.00 74.50 93 ILE A O 1
ATOM 766 N N . GLY A 1 94 ? 8.951 -6.791 -4.814 1.00 70.94 94 GLY A N 1
ATOM 767 C CA . GLY A 1 94 ? 8.417 -7.722 -5.807 1.00 70.94 94 GLY A CA 1
ATOM 768 C C . GLY A 1 94 ? 6.938 -7.494 -6.112 1.00 70.94 94 GLY A C 1
ATOM 769 O O . GLY A 1 94 ? 6.543 -6.366 -6.426 1.00 70.94 94 GLY A O 1
ATOM 770 N N . GLY A 1 95 ? 6.157 -8.576 -6.099 1.00 72.19 95 GLY A N 1
ATOM 771 C CA . GLY A 1 95 ? 4.718 -8.568 -6.360 1.00 72.19 95 GLY A CA 1
ATOM 772 C C . GLY A 1 95 ? 4.023 -9.829 -5.857 1.00 72.19 95 GLY A C 1
ATOM 773 O O . GLY A 1 95 ? 3.329 -9.757 -4.852 1.00 72.19 95 GLY A O 1
ATOM 774 N N . LYS A 1 96 ? 4.224 -10.985 -6.504 1.00 67.88 96 LYS A N 1
ATOM 775 C CA . LYS A 1 96 ? 3.524 -12.240 -6.144 1.00 67.88 96 LYS A CA 1
ATOM 776 C C . LYS A 1 96 ? 3.718 -12.680 -4.691 1.00 67.88 96 LYS A C 1
ATOM 778 O O . LYS A 1 96 ? 2.779 -13.142 -4.058 1.00 67.88 96 LYS A O 1
ATOM 783 N N . LEU A 1 97 ? 4.956 -12.604 -4.208 1.00 72.06 97 LEU A N 1
ATOM 784 C CA . LEU A 1 97 ? 5.342 -13.042 -2.863 1.00 72.06 97 LEU A CA 1
ATOM 785 C C . LEU A 1 97 ? 5.360 -11.892 -1.851 1.00 72.06 97 LEU A C 1
ATOM 787 O O . LEU A 1 97 ? 5.723 -12.097 -0.698 1.00 72.06 97 LEU A O 1
ATOM 791 N N . ASP A 1 98 ? 4.988 -10.685 -2.275 1.00 82.88 98 ASP A N 1
ATOM 792 C CA . ASP A 1 98 ? 4.874 -9.557 -1.363 1.00 82.88 98 ASP A CA 1
ATOM 793 C C . ASP A 1 98 ? 3.688 -9.783 -0.420 1.00 82.88 98 ASP A C 1
ATOM 795 O O . ASP A 1 98 ? 2.616 -10.203 -0.865 1.00 82.88 98 ASP A O 1
ATOM 799 N N . THR A 1 99 ? 3.841 -9.473 0.869 1.00 79.50 99 THR A N 1
ATOM 800 C CA . THR A 1 99 ? 2.770 -9.653 1.863 1.00 79.50 99 THR A CA 1
ATOM 801 C C . THR A 1 99 ? 1.475 -8.951 1.449 1.00 79.50 99 THR A C 1
ATOM 803 O O . THR A 1 99 ? 0.384 -9.475 1.668 1.00 79.50 99 THR A O 1
ATOM 806 N N . THR A 1 100 ? 1.573 -7.792 0.789 1.00 82.94 100 THR A N 1
ATOM 807 C CA . THR A 1 100 ? 0.403 -7.001 0.377 1.00 82.94 100 THR A CA 1
ATOM 808 C C . THR A 1 100 ? -0.406 -7.656 -0.746 1.00 82.94 100 THR A C 1
ATOM 810 O O . THR A 1 100 ? -1.559 -7.282 -0.967 1.00 82.94 100 THR A O 1
ATOM 813 N N . SER A 1 101 ? 0.133 -8.681 -1.421 1.00 80.69 101 SER A N 1
ATOM 814 C CA . SER A 1 101 ? -0.577 -9.433 -2.468 1.00 80.69 101 SER A CA 1
ATOM 815 C C . SER A 1 101 ? -1.834 -10.151 -1.962 1.00 80.69 101 SER A C 1
ATOM 817 O O . SER A 1 101 ? -2.769 -10.405 -2.730 1.00 80.69 101 SER A O 1
ATOM 819 N N . ILE A 1 102 ? -1.919 -10.418 -0.652 1.00 78.94 102 ILE A N 1
ATOM 820 C CA . ILE A 1 102 ? -3.106 -11.012 -0.027 1.00 78.94 102 ILE A CA 1
ATOM 821 C C . ILE A 1 102 ? -4.354 -10.133 -0.183 1.00 78.94 102 ILE A C 1
ATOM 823 O O . ILE A 1 102 ? -5.467 -10.655 -0.199 1.00 78.94 102 ILE A O 1
ATOM 827 N N . LEU A 1 103 ? -4.185 -8.816 -0.363 1.00 79.31 103 LEU A N 1
ATOM 828 C CA . LEU A 1 103 ? -5.301 -7.882 -0.530 1.00 79.31 103 LEU A CA 1
ATOM 829 C C . LEU A 1 103 ? -6.093 -8.119 -1.815 1.00 79.31 103 LEU A C 1
ATOM 831 O O . LEU A 1 103 ? -7.231 -7.663 -1.904 1.00 79.31 103 LEU A O 1
ATOM 835 N N . GLN A 1 104 ? -5.499 -8.779 -2.819 1.00 76.69 104 GLN A N 1
ATOM 836 C CA . GLN A 1 104 ? -6.134 -9.005 -4.121 1.00 76.69 104 GLN A CA 1
ATOM 837 C C . GLN A 1 104 ? -6.750 -7.714 -4.678 1.00 76.69 104 GLN A C 1
ATOM 839 O O . GLN A 1 104 ? -7.915 -7.658 -5.078 1.00 76.69 104 GLN A O 1
ATOM 844 N N . ALA A 1 105 ? -5.946 -6.645 -4.649 1.00 77.31 105 ALA A N 1
ATOM 845 C CA . ALA A 1 105 ? -6.410 -5.293 -4.905 1.00 77.31 105 ALA A CA 1
ATOM 846 C C . ALA A 1 105 ? -7.134 -5.187 -6.256 1.00 77.31 105 ALA A C 1
ATOM 848 O O . ALA A 1 105 ? -6.650 -5.661 -7.294 1.00 77.31 105 ALA A O 1
ATOM 849 N N . LYS A 1 106 ? -8.293 -4.520 -6.233 1.00 72.62 106 LYS A N 1
ATOM 850 C CA . LYS A 1 106 ? -9.080 -4.215 -7.435 1.00 72.62 106 LYS A CA 1
ATOM 851 C C . LYS A 1 106 ? -8.325 -3.262 -8.362 1.00 72.62 106 LYS A C 1
ATOM 853 O O . LYS A 1 106 ? -8.279 -3.480 -9.563 1.00 72.62 106 LYS A O 1
ATOM 858 N N . ASN A 1 107 ? -7.672 -2.258 -7.780 1.00 75.12 107 ASN A N 1
ATOM 859 C CA . ASN A 1 107 ? -6.885 -1.253 -8.485 1.00 75.12 107 ASN A CA 1
ATOM 860 C C . ASN A 1 107 ? -5.401 -1.427 -8.144 1.00 75.12 107 ASN A C 1
ATOM 862 O O . ASN A 1 107 ? -5.052 -1.441 -6.965 1.00 75.12 107 ASN A O 1
ATOM 866 N N . VAL A 1 108 ? -4.521 -1.521 -9.148 1.00 76.38 108 VAL A N 1
ATOM 867 C CA . VAL A 1 108 ? -3.074 -1.692 -8.924 1.00 76.38 108 VAL A CA 1
ATOM 868 C C . VAL A 1 108 ? -2.254 -0.677 -9.704 1.00 76.38 108 VAL A C 1
ATOM 870 O O . VAL A 1 108 ? -2.092 -0.785 -10.912 1.00 76.38 108 VAL A O 1
ATOM 873 N N . VAL A 1 109 ? -1.639 0.245 -8.970 1.00 75.81 109 VAL A N 1
ATOM 874 C CA . VAL A 1 109 ? -0.751 1.293 -9.487 1.00 75.81 109 VAL A CA 1
ATOM 875 C C . VAL A 1 109 ? 0.685 0.771 -9.604 1.00 75.81 109 VAL A C 1
ATOM 877 O O . VAL A 1 109 ? 1.264 0.343 -8.602 1.00 75.81 109 VAL A O 1
ATOM 880 N N . LEU A 1 110 ? 1.275 0.830 -10.802 1.00 75.44 110 LEU A N 1
ATOM 881 C CA . LEU A 1 110 ? 2.660 0.428 -11.087 1.00 75.44 110 LEU A CA 1
ATOM 882 C C . LEU A 1 110 ? 3.495 1.653 -11.463 1.00 75.44 110 LEU A C 1
ATOM 884 O O . LEU A 1 110 ? 3.475 2.060 -12.613 1.00 75.44 110 LEU A O 1
ATOM 888 N N . THR A 1 111 ? 4.268 2.212 -10.532 1.00 73.50 111 THR A N 1
ATOM 889 C CA . THR A 1 111 ? 4.954 3.501 -10.729 1.00 73.50 111 THR A CA 1
ATOM 890 C C . THR A 1 111 ? 6.001 3.477 -11.841 1.00 73.50 111 THR A C 1
ATOM 892 O O . THR A 1 111 ? 5.935 4.285 -12.762 1.00 73.50 111 THR A O 1
ATOM 895 N N . ASN A 1 112 ? 6.966 2.565 -11.762 1.00 70.31 112 ASN A N 1
ATOM 896 C CA . ASN A 1 112 ? 7.993 2.318 -12.772 1.00 70.31 112 ASN A CA 1
ATOM 897 C C . ASN A 1 112 ? 8.585 0.914 -12.599 1.00 70.31 112 ASN A C 1
ATOM 899 O O . ASN A 1 112 ? 8.397 0.255 -11.567 1.00 70.31 112 ASN A O 1
ATOM 903 N N . ILE A 1 113 ? 9.322 0.492 -13.624 1.00 70.50 113 ILE A N 1
ATOM 904 C CA . ILE A 1 113 ? 10.087 -0.750 -13.657 1.00 70.50 113 ILE A CA 1
ATOM 905 C C . ILE A 1 113 ? 11.550 -0.358 -13.842 1.00 70.50 113 ILE A C 1
ATOM 907 O O . ILE A 1 113 ? 11.904 0.288 -14.824 1.00 70.50 113 ILE A O 1
ATOM 911 N N . GLY A 1 114 ? 12.390 -0.740 -12.893 1.00 68.88 114 GLY A N 1
ATOM 912 C CA . GLY A 1 114 ? 13.837 -0.608 -12.994 1.00 68.88 114 GLY A CA 1
ATOM 913 C C . GLY A 1 114 ? 14.517 -1.838 -12.417 1.00 68.88 114 GLY A C 1
ATOM 914 O O . GLY A 1 114 ? 13.886 -2.593 -11.673 1.00 68.88 114 GLY A O 1
ATOM 915 N N . PHE A 1 115 ? 15.790 -2.020 -12.761 1.00 72.44 115 PHE A N 1
ATOM 916 C CA . PHE A 1 115 ? 16.642 -3.049 -12.174 1.00 72.44 115 PHE A CA 1
ATOM 917 C C . PHE A 1 115 ? 16.880 -2.742 -10.699 1.00 72.44 115 PHE A C 1
ATOM 919 O O . PHE A 1 115 ? 17.666 -1.863 -10.355 1.00 72.44 115 PHE A O 1
ATOM 926 N N . ASP A 1 116 ? 16.146 -3.440 -9.850 1.00 67.62 116 ASP A N 1
ATOM 927 C CA . ASP A 1 116 ? 16.252 -3.379 -8.402 1.00 67.62 116 ASP A CA 1
ATOM 928 C C . ASP A 1 116 ? 15.865 -4.750 -7.858 1.00 67.62 116 ASP A C 1
ATOM 930 O O . ASP A 1 116 ? 14.971 -5.395 -8.417 1.00 67.62 116 ASP A O 1
ATOM 934 N N . HIS A 1 117 ? 16.558 -5.200 -6.817 1.00 70.44 117 HIS A N 1
ATOM 935 C CA . HIS A 1 117 ? 16.430 -6.553 -6.272 1.00 70.44 117 HIS A CA 1
ATOM 936 C C . HIS A 1 117 ? 16.505 -7.658 -7.342 1.00 70.44 117 HIS A C 1
ATOM 938 O O . HIS A 1 117 ? 15.683 -8.577 -7.356 1.00 70.44 117 HIS A O 1
ATOM 944 N N . THR A 1 118 ? 17.439 -7.564 -8.292 1.00 76.31 118 THR A N 1
ATOM 945 C CA . THR A 1 118 ? 17.538 -8.508 -9.423 1.00 76.31 118 THR A CA 1
ATOM 946 C C . THR A 1 118 ? 17.824 -9.937 -8.958 1.00 76.31 118 THR A C 1
ATOM 948 O O . THR A 1 118 ? 17.377 -10.891 -9.585 1.00 76.31 118 THR A O 1
ATOM 951 N N . GLU A 1 119 ? 18.460 -10.101 -7.798 1.00 75.19 119 GLU A N 1
ATOM 952 C CA . GLU A 1 119 ? 18.648 -11.388 -7.127 1.00 75.19 119 GLU A CA 1
ATOM 953 C C . GLU A 1 119 ? 17.330 -12.084 -6.742 1.00 75.19 119 GLU A C 1
ATOM 955 O O . GLU A 1 119 ? 17.289 -13.309 -6.655 1.00 75.19 119 GLU A O 1
ATOM 960 N N . LEU A 1 120 ? 16.248 -11.318 -6.551 1.00 66.00 120 LEU A N 1
ATOM 961 C CA . LEU A 1 120 ? 14.902 -11.824 -6.260 1.00 66.00 120 LEU A CA 1
ATOM 962 C C . LEU A 1 120 ? 13.974 -11.774 -7.483 1.00 66.00 120 LEU A C 1
ATOM 964 O O . LEU A 1 120 ? 13.111 -12.634 -7.633 1.00 66.00 120 LEU A O 1
ATOM 968 N N . LEU A 1 121 ? 14.117 -10.754 -8.335 1.00 71.06 121 LEU A N 1
ATOM 969 C CA . LEU A 1 121 ? 13.163 -10.414 -9.404 1.00 71.06 121 LEU A CA 1
ATOM 970 C C . LEU A 1 121 ? 13.662 -10.774 -10.819 1.00 71.06 121 LEU A C 1
ATOM 972 O O . LEU A 1 121 ? 12.932 -10.641 -11.807 1.00 71.06 121 LEU A O 1
ATOM 976 N N . GLY A 1 122 ? 14.905 -11.239 -10.924 1.00 77.44 122 GLY A N 1
ATOM 977 C CA . GLY A 1 122 ? 15.590 -11.595 -12.161 1.00 77.44 122 GLY A CA 1
ATOM 978 C C . GLY A 1 122 ? 16.267 -10.417 -12.867 1.00 77.44 122 GLY A C 1
ATOM 979 O O . GLY A 1 122 ? 16.077 -9.247 -12.535 1.00 77.44 122 GLY A O 1
ATOM 980 N N . ASP A 1 123 ? 17.035 -10.752 -13.901 1.00 82.38 123 ASP A N 1
ATOM 981 C CA . ASP A 1 123 ? 18.008 -9.841 -14.521 1.00 82.38 123 ASP A CA 1
ATOM 982 C C . ASP A 1 123 ? 17.477 -9.124 -15.776 1.00 82.38 123 ASP A C 1
ATOM 984 O O . ASP A 1 123 ? 18.234 -8.536 -16.549 1.00 82.38 123 ASP A O 1
ATOM 988 N N . THR A 1 124 ? 16.165 -9.179 -16.024 1.00 74.81 124 THR A N 1
ATOM 989 C CA . THR A 1 124 ? 15.528 -8.551 -17.192 1.00 74.81 124 THR A CA 1
ATOM 990 C C . THR A 1 124 ? 14.335 -7.698 -16.774 1.00 74.81 124 THR A C 1
ATOM 992 O O . THR A 1 124 ? 13.619 -8.035 -15.835 1.00 74.81 124 THR A O 1
ATOM 995 N N . HIS A 1 125 ? 14.056 -6.611 -17.499 1.00 67.81 125 HIS A N 1
ATOM 996 C CA . HIS A 1 125 ? 12.840 -5.823 -17.258 1.00 67.81 125 HIS A CA 1
ATOM 997 C C . HIS A 1 125 ? 11.569 -6.680 -17.358 1.00 67.81 125 HIS A C 1
ATOM 999 O O . HIS A 1 125 ? 10.647 -6.486 -16.571 1.00 67.81 125 HIS A O 1
ATOM 1005 N N . ASP A 1 126 ? 11.546 -7.659 -18.266 1.00 68.69 126 ASP A N 1
ATOM 1006 C CA . ASP A 1 126 ? 10.436 -8.599 -18.427 1.00 68.69 126 ASP A CA 1
ATOM 1007 C C . ASP A 1 126 ? 10.253 -9.506 -17.205 1.00 68.69 126 ASP A C 1
ATOM 1009 O O . ASP A 1 126 ? 9.121 -9.711 -16.769 1.00 68.69 126 ASP A O 1
ATOM 1013 N N . SER A 1 127 ? 11.334 -10.053 -16.633 1.00 69.88 127 SER A N 1
ATOM 1014 C CA . SER A 1 127 ? 11.247 -10.879 -15.418 1.00 69.88 127 SER A CA 1
ATOM 1015 C C . SER A 1 127 ? 10.787 -10.054 -14.219 1.00 69.88 127 SER A C 1
ATOM 1017 O O . SER A 1 127 ? 9.875 -10.465 -13.504 1.00 69.88 127 SER A O 1
ATOM 1019 N N . ILE A 1 128 ? 11.320 -8.840 -14.071 1.00 71.75 128 ILE A N 1
ATOM 1020 C CA . ILE A 1 128 ? 10.934 -7.919 -12.998 1.00 71.75 128 ILE A CA 1
ATOM 1021 C C . ILE A 1 128 ? 9.466 -7.510 -13.144 1.00 71.75 128 ILE A C 1
ATOM 1023 O O . ILE A 1 128 ? 8.719 -7.487 -12.165 1.00 71.75 128 ILE A O 1
ATOM 1027 N N . LEU A 1 129 ? 9.032 -7.193 -14.365 1.00 72.19 129 LEU A N 1
ATOM 1028 C CA . LEU A 1 129 ? 7.643 -6.858 -14.643 1.00 72.19 129 LEU A CA 1
ATOM 1029 C C . LEU A 1 129 ? 6.728 -8.038 -14.323 1.00 72.19 129 LEU A C 1
ATOM 1031 O O . LEU A 1 129 ? 5.720 -7.813 -13.660 1.00 72.19 129 LEU A O 1
ATOM 1035 N N . LYS A 1 130 ? 7.091 -9.267 -14.724 1.00 71.44 130 LYS A N 1
ATOM 1036 C CA . LYS A 1 130 ? 6.343 -10.497 -14.409 1.00 71.44 130 LYS A CA 1
ATOM 1037 C C . LYS A 1 130 ? 6.120 -10.673 -12.918 1.00 71.44 130 LYS A C 1
ATOM 1039 O O . LYS A 1 130 ? 4.987 -10.872 -12.497 1.00 71.44 130 LYS A O 1
ATOM 1044 N N . GLU A 1 131 ? 7.163 -10.541 -12.113 1.00 75.25 131 GLU A N 1
ATOM 1045 C CA . GLU A 1 131 ? 7.006 -10.665 -10.664 1.00 75.25 131 GLU A CA 1
ATOM 1046 C C . GLU A 1 131 ? 6.085 -9.585 -10.091 1.00 75.25 131 GLU A C 1
ATOM 1048 O O . GLU A 1 131 ? 5.240 -9.872 -9.241 1.00 75.25 131 GLU A O 1
ATOM 1053 N N . LYS A 1 132 ? 6.186 -8.351 -10.603 1.00 75.94 132 LYS A N 1
ATOM 1054 C CA . LYS A 1 132 ? 5.353 -7.232 -10.151 1.00 75.94 132 LYS A CA 1
ATOM 1055 C C . LYS A 1 132 ? 3.870 -7.426 -10.513 1.00 75.94 132 LYS A C 1
ATOM 1057 O O . LYS A 1 132 ? 2.996 -7.301 -9.663 1.00 75.94 132 LYS A O 1
ATOM 1062 N N . ILE A 1 133 ? 3.540 -7.789 -11.746 1.00 72.69 133 ILE A N 1
ATOM 1063 C CA . ILE A 1 133 ? 2.131 -7.928 -12.172 1.00 72.69 133 ILE A CA 1
ATOM 1064 C C . ILE A 1 133 ? 1.350 -8.993 -11.387 1.00 72.69 133 ILE A C 1
ATOM 1066 O O . ILE A 1 133 ? 0.133 -8.898 -11.298 1.00 72.69 133 ILE A O 1
ATOM 1070 N N . HIS A 1 134 ? 2.018 -9.976 -10.783 1.00 73.44 134 HIS A N 1
ATOM 1071 C CA . HIS A 1 134 ? 1.362 -11.039 -10.019 1.00 73.44 134 HIS A CA 1
ATOM 1072 C C . HIS A 1 134 ? 0.930 -10.630 -8.601 1.00 73.44 134 HIS A C 1
ATOM 1074 O O . HIS A 1 134 ? 0.471 -11.475 -7.840 1.00 73.44 134 HIS A O 1
ATOM 1080 N N . ILE A 1 135 ? 1.023 -9.347 -8.241 1.00 76.25 135 ILE A N 1
ATOM 1081 C CA . ILE A 1 135 ? 0.565 -8.850 -6.935 1.00 76.25 135 ILE A CA 1
ATOM 1082 C C . ILE A 1 135 ? -0.950 -8.990 -6.710 1.00 76.25 135 ILE A C 1
ATOM 1084 O O . ILE A 1 135 ? -1.413 -8.945 -5.577 1.00 76.25 135 ILE A O 1
ATOM 1088 N N . SER A 1 136 ? -1.748 -9.125 -7.772 1.00 74.44 136 SER A N 1
ATOM 1089 C CA . SER A 1 136 ? -3.193 -9.325 -7.661 1.00 74.44 136 SER A CA 1
ATOM 1090 C C . SER A 1 136 ? -3.703 -10.208 -8.791 1.00 74.44 136 SER A C 1
ATOM 1092 O O . SER A 1 136 ? -3.346 -10.016 -9.957 1.00 74.44 136 SER A O 1
ATOM 1094 N N . ASN A 1 137 ? -4.615 -11.125 -8.470 1.00 69.38 137 ASN A N 1
ATOM 1095 C CA . ASN A 1 137 ? -5.299 -11.965 -9.451 1.00 69.38 137 ASN A CA 1
ATOM 1096 C C . ASN A 1 137 ? -6.177 -11.136 -10.381 1.00 69.38 137 ASN A C 1
ATOM 1098 O O . ASN A 1 137 ? -6.537 -11.604 -11.457 1.00 69.38 137 ASN A O 1
ATOM 1102 N N . SER A 1 138 ? -6.530 -9.906 -9.997 1.00 63.81 138 SER A N 1
ATOM 1103 C CA . SER A 1 138 ? -7.152 -8.965 -10.920 1.00 63.81 138 SER A CA 1
ATOM 1104 C C . SER A 1 138 ? -6.237 -8.793 -12.147 1.00 63.81 138 SER A C 1
ATOM 1106 O O . SER A 1 138 ? -6.680 -8.967 -13.285 1.00 63.81 138 SER A O 1
ATOM 1108 N N . ILE A 1 139 ? -4.938 -8.573 -11.938 1.00 62.25 139 ILE A N 1
ATOM 1109 C CA . ILE A 1 139 ? -3.956 -8.457 -13.018 1.00 62.25 139 ILE A CA 1
ATOM 1110 C C . ILE A 1 139 ? -3.677 -9.819 -13.675 1.00 62.25 139 ILE A C 1
ATOM 1112 O O . ILE A 1 139 ? -3.500 -9.896 -14.887 1.00 62.25 139 ILE A O 1
ATOM 1116 N N . GLU A 1 140 ? -3.682 -10.928 -12.939 1.00 57.84 140 GLU A N 1
ATOM 1117 C CA . GLU A 1 140 ? -3.540 -12.250 -13.573 1.00 57.84 140 GLU A CA 1
ATOM 1118 C C . GLU A 1 140 ? -4.715 -12.562 -14.520 1.00 57.84 140 GLU A C 1
ATOM 1120 O O . GLU A 1 140 ? -4.523 -13.020 -15.647 1.00 57.84 140 GLU A O 1
ATOM 1125 N N . ASN A 1 141 ? -5.940 -12.213 -14.117 1.00 56.81 141 ASN A N 1
ATOM 1126 C CA . ASN A 1 141 ? -7.128 -12.264 -14.968 1.00 56.81 141 ASN A CA 1
ATOM 1127 C C . ASN A 1 141 ? -7.010 -11.340 -16.186 1.00 56.81 141 ASN A C 1
ATOM 1129 O O . ASN A 1 141 ? -7.577 -11.655 -17.236 1.00 56.81 141 ASN A O 1
ATOM 1133 N N . PHE A 1 142 ? -6.254 -10.243 -16.075 1.00 56.09 142 PHE A N 1
ATOM 1134 C CA . PHE A 1 142 ? -5.898 -9.414 -17.220 1.00 56.09 142 PHE A CA 1
ATOM 1135 C C . PHE A 1 142 ? -5.095 -10.220 -18.258 1.00 56.09 142 PHE A C 1
ATOM 1137 O O . PHE A 1 142 ? -5.448 -10.190 -19.434 1.00 56.09 142 PHE A O 1
ATOM 1144 N N . PHE A 1 143 ? -4.115 -11.038 -17.858 1.00 54.06 143 PHE A N 1
ATOM 1145 C CA . PHE A 1 143 ? -3.367 -11.898 -18.794 1.00 54.06 143 PHE A CA 1
ATOM 1146 C C . PHE A 1 143 ? -4.165 -13.086 -19.342 1.00 54.06 143 PHE A C 1
ATOM 1148 O O . PHE A 1 143 ? -3.853 -13.573 -20.431 1.00 54.06 143 PHE A O 1
ATOM 1155 N N . ASN A 1 144 ? -5.193 -13.525 -18.616 1.00 56.59 144 ASN A N 1
ATOM 1156 C CA . ASN A 1 144 ? -6.073 -14.634 -18.995 1.00 56.59 144 ASN A CA 1
ATOM 1157 C C . ASN A 1 144 ? -7.298 -14.189 -19.826 1.00 56.59 144 ASN A C 1
ATOM 1159 O O . ASN A 1 144 ? -8.296 -14.905 -19.869 1.00 56.59 144 ASN A O 1
ATOM 1163 N N . GLU A 1 145 ? -7.233 -13.016 -20.472 1.00 53.03 145 GLU A N 1
ATOM 1164 C CA . GLU A 1 145 ? -8.244 -12.483 -21.409 1.00 53.03 145 GLU A CA 1
ATOM 1165 C C . GLU A 1 145 ? -9.647 -12.246 -20.807 1.00 53.03 145 GLU A C 1
ATOM 1167 O O . GLU A 1 145 ? -10.634 -12.128 -21.533 1.00 53.03 145 GLU A O 1
ATOM 1172 N N . LYS A 1 146 ? -9.765 -12.122 -19.477 1.00 53.88 146 LYS A N 1
ATOM 1173 C CA . LYS A 1 146 ? -11.047 -11.831 -18.801 1.00 53.88 146 LYS A CA 1
ATOM 1174 C C . LYS A 1 146 ? -11.305 -10.342 -18.562 1.00 53.88 146 LYS A C 1
ATOM 1176 O O . LYS A 1 146 ? -12.393 -9.990 -18.112 1.00 53.88 146 LYS A O 1
ATOM 1181 N N . LEU A 1 147 ? -10.339 -9.468 -18.855 1.00 53.97 147 LEU A N 1
ATOM 1182 C CA . LEU A 1 147 ? -10.518 -8.018 -18.756 1.00 53.97 147 LEU A CA 1
ATOM 1183 C C . LEU A 1 147 ? -10.979 -7.389 -20.069 1.00 53.97 147 LEU A C 1
ATOM 1185 O O . LEU A 1 147 ? -10.458 -7.678 -21.143 1.00 53.97 147 LEU A O 1
ATOM 1189 N N . THR A 1 148 ? -11.912 -6.447 -19.959 1.00 50.41 148 THR A N 1
ATOM 1190 C CA . THR A 1 148 ? -12.488 -5.720 -21.097 1.00 50.41 148 THR A CA 1
ATOM 1191 C C . THR A 1 148 ? -11.702 -4.466 -21.490 1.00 50.41 148 THR A C 1
ATOM 1193 O O . THR A 1 148 ? -11.795 -4.038 -22.642 1.00 50.41 148 THR A O 1
ATOM 1196 N N . SER A 1 149 ? -10.934 -3.872 -20.568 1.00 52.34 149 SER A N 1
ATOM 1197 C CA . SER A 1 149 ? -10.155 -2.647 -20.805 1.00 52.34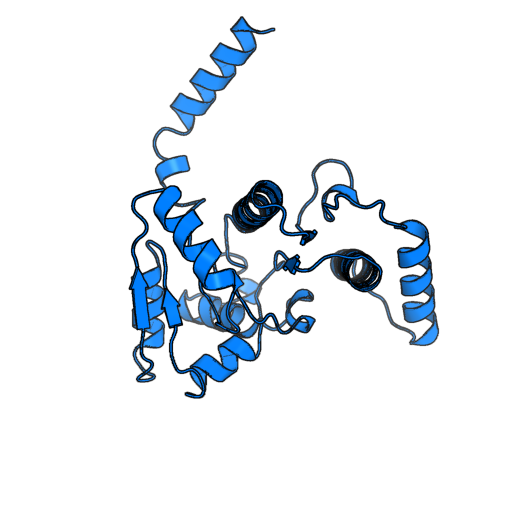 149 SER A CA 1
ATOM 1198 C C . SER A 1 149 ? -9.052 -2.448 -19.765 1.00 52.34 149 SER A C 1
ATOM 1200 O O . SER A 1 149 ? -9.295 -2.636 -18.576 1.00 52.34 149 SER A O 1
ATOM 1202 N N . LEU A 1 150 ? -7.870 -2.008 -20.204 1.00 58.34 150 LEU A N 1
ATOM 1203 C CA . LEU A 1 150 ? -6.788 -1.544 -19.330 1.00 58.34 150 LEU A CA 1
ATOM 1204 C C . LEU A 1 150 ? -6.433 -0.092 -19.652 1.00 58.34 150 LEU A C 1
ATOM 1206 O O . LEU A 1 150 ? -6.161 0.232 -20.811 1.00 58.34 150 LEU A O 1
ATOM 1210 N N . ASN A 1 151 ? -6.384 0.748 -18.617 1.00 58.91 151 ASN A N 1
ATOM 1211 C CA . ASN A 1 151 ? -5.916 2.123 -18.729 1.00 58.91 151 ASN A CA 1
ATOM 1212 C C . ASN A 1 151 ? -4.427 2.192 -18.360 1.00 58.91 151 ASN A C 1
ATOM 1214 O O . ASN A 1 151 ? -4.058 1.911 -17.216 1.00 58.91 151 ASN A O 1
ATOM 1218 N N . LEU A 1 152 ? -3.579 2.548 -19.328 1.00 60.41 152 LEU A N 1
ATOM 1219 C CA . LEU A 1 152 ? -2.139 2.722 -19.129 1.00 60.41 152 LEU A CA 1
ATOM 1220 C C . LEU A 1 152 ? -1.779 4.200 -19.168 1.00 60.41 152 LEU A C 1
ATOM 1222 O O . LEU A 1 152 ? -2.091 4.907 -20.131 1.00 60.41 152 LEU A O 1
ATOM 1226 N N . TYR A 1 153 ? -1.058 4.634 -18.140 1.00 60.44 153 TYR A N 1
ATOM 1227 C CA . TYR A 1 153 ? -0.667 6.024 -17.985 1.00 60.44 153 TYR A CA 1
ATOM 1228 C C . TYR A 1 153 ? 0.807 6.145 -17.641 1.00 60.44 153 TYR A C 1
ATOM 1230 O O . TYR A 1 153 ? 1.265 5.469 -16.726 1.00 60.44 153 TYR A O 1
ATOM 1238 N N . GLY A 1 154 ? 1.526 7.036 -18.327 1.00 57.56 154 GLY A N 1
ATOM 1239 C CA . GLY A 1 154 ? 2.926 7.335 -18.022 1.00 57.56 154 GLY A CA 1
ATOM 1240 C C . GLY A 1 154 ? 3.889 7.181 -19.190 1.00 57.56 154 GLY A C 1
ATOM 1241 O O . GLY A 1 154 ? 3.507 6.800 -20.295 1.00 57.56 154 GLY A O 1
ATOM 1242 N N . LYS A 1 155 ? 5.167 7.479 -18.938 1.00 56.03 155 LYS A N 1
ATOM 1243 C CA . LYS A 1 155 ? 6.242 7.317 -19.930 1.00 56.03 155 LYS A CA 1
ATOM 1244 C C . LYS A 1 155 ? 6.529 5.845 -20.247 1.00 56.03 155 LYS A C 1
ATOM 1246 O O . LYS A 1 155 ? 6.767 5.514 -21.405 1.00 56.03 155 LYS A O 1
ATOM 1251 N N . ASP A 1 156 ? 6.396 4.972 -19.248 1.00 57.81 156 ASP A N 1
ATOM 1252 C CA . ASP A 1 156 ? 6.652 3.534 -19.376 1.00 57.81 156 ASP A CA 1
ATOM 1253 C C . ASP A 1 156 ? 5.408 2.787 -19.885 1.00 57.81 156 ASP A C 1
ATOM 1255 O O . ASP A 1 156 ? 5.471 1.593 -20.163 1.00 57.81 156 ASP A O 1
ATOM 1259 N N . ALA A 1 157 ? 4.284 3.491 -20.086 1.00 64.12 157 ALA A N 1
ATOM 1260 C CA . ALA A 1 157 ? 3.052 2.923 -20.630 1.00 64.12 157 ALA A CA 1
ATOM 1261 C C . ALA A 1 157 ? 3.279 2.220 -21.973 1.00 64.12 157 ALA A C 1
ATOM 1263 O O . ALA A 1 157 ? 2.623 1.222 -22.247 1.00 64.12 157 ALA A O 1
ATOM 1264 N N . MET A 1 158 ? 4.211 2.714 -22.796 1.00 63.62 158 MET A N 1
ATOM 1265 C CA . MET A 1 158 ? 4.531 2.104 -24.087 1.00 63.62 158 MET A CA 1
ATOM 1266 C C . MET A 1 158 ? 5.311 0.796 -23.918 1.00 63.62 158 MET A C 1
ATOM 1268 O O . MET A 1 158 ? 4.939 -0.194 -24.524 1.00 63.62 158 MET A O 1
ATOM 1272 N N . ILE A 1 159 ? 6.292 0.759 -23.010 1.00 65.44 159 ILE A N 1
ATOM 1273 C CA . ILE A 1 159 ? 7.049 -0.458 -22.666 1.00 65.44 159 ILE A CA 1
ATOM 1274 C C . ILE A 1 159 ? 6.110 -1.515 -22.076 1.00 65.44 159 ILE A C 1
ATOM 1276 O O . ILE A 1 159 ? 6.125 -2.673 -22.487 1.00 65.44 159 ILE A O 1
ATOM 1280 N N . ILE A 1 160 ? 5.248 -1.098 -21.144 1.00 65.75 160 ILE A N 1
ATOM 1281 C CA . ILE A 1 160 ? 4.235 -1.967 -20.545 1.00 65.75 160 ILE A CA 1
ATOM 1282 C C . ILE A 1 160 ? 3.286 -2.464 -21.636 1.00 65.75 160 ILE A C 1
ATOM 1284 O O . ILE A 1 160 ? 3.044 -3.658 -21.738 1.00 65.75 160 ILE A O 1
ATOM 1288 N N . LYS A 1 161 ? 2.782 -1.586 -22.505 1.00 67.94 161 LYS A N 1
ATOM 1289 C CA . LYS A 1 161 ? 1.923 -1.982 -23.623 1.00 67.94 161 LYS A CA 1
ATOM 1290 C C . LYS A 1 161 ? 2.611 -2.980 -24.553 1.00 67.94 161 LYS A C 1
ATOM 1292 O O . LYS A 1 161 ? 1.975 -3.966 -24.902 1.00 67.94 161 LYS A O 1
ATOM 1297 N N . ASP A 1 162 ? 3.858 -2.748 -24.946 1.00 67.44 162 ASP A N 1
ATOM 1298 C CA . ASP A 1 162 ? 4.591 -3.619 -25.870 1.00 67.44 162 ASP A CA 1
ATOM 1299 C C . ASP A 1 162 ? 4.781 -5.016 -25.269 1.00 67.44 162 ASP A C 1
ATOM 1301 O O . ASP A 1 162 ? 4.531 -6.021 -25.936 1.00 67.44 162 ASP A O 1
ATOM 1305 N N . TYR A 1 163 ? 5.089 -5.087 -23.971 1.00 65.44 163 TYR A N 1
ATOM 1306 C CA . TYR A 1 163 ? 5.108 -6.341 -23.219 1.00 65.44 163 TYR A CA 1
ATOM 1307 C C . TYR A 1 163 ? 3.728 -7.040 -23.210 1.00 65.44 163 TYR A C 1
ATOM 1309 O O . TYR A 1 163 ? 3.629 -8.263 -23.346 1.00 65.44 163 TYR A O 1
ATOM 1317 N N . LEU A 1 164 ? 2.638 -6.271 -23.107 1.00 63.03 164 LEU A N 1
ATOM 1318 C CA . LEU A 1 164 ? 1.262 -6.778 -23.027 1.00 63.03 164 LEU A CA 1
ATOM 1319 C C . LEU A 1 164 ? 0.599 -7.070 -24.391 1.00 63.03 164 LEU A C 1
ATOM 1321 O O . LEU A 1 164 ? -0.384 -7.813 -24.453 1.00 63.03 164 LEU A O 1
ATOM 1325 N N . MET A 1 165 ? 1.107 -6.516 -25.497 1.00 62.09 165 MET A N 1
ATOM 1326 C CA . MET A 1 165 ? 0.469 -6.550 -26.824 1.00 62.09 165 MET A CA 1
ATOM 1327 C C . MET A 1 165 ? 0.332 -7.954 -27.421 1.00 62.09 165 MET A C 1
ATOM 1329 O O . MET A 1 165 ? -0.563 -8.193 -28.233 1.00 62.09 165 MET A O 1
ATOM 1333 N N . ASN A 1 166 ? 1.119 -8.917 -26.946 1.00 58.44 166 ASN A N 1
ATOM 1334 C CA . ASN A 1 166 ? 1.034 -10.319 -27.362 1.00 58.44 166 ASN A CA 1
ATOM 1335 C C . ASN A 1 166 ? -0.282 -11.021 -26.955 1.00 58.44 166 ASN A C 1
ATOM 1337 O O . ASN A 1 166 ? -0.483 -12.183 -27.306 1.00 58.44 166 ASN A O 1
ATOM 1341 N N . LYS A 1 167 ? -1.182 -10.344 -26.225 1.00 56.16 167 LYS A N 1
ATOM 1342 C CA . LYS A 1 167 ? -2.396 -10.928 -25.624 1.00 56.16 167 LYS A CA 1
ATOM 1343 C C . LYS A 1 167 ? -3.735 -10.382 -26.150 1.00 56.16 167 LYS A C 1
ATOM 1345 O O . LYS A 1 167 ? -4.769 -10.697 -25.585 1.00 56.16 167 LYS A O 1
ATOM 1350 N N . LYS A 1 168 ? -3.753 -9.575 -27.224 1.00 59.12 168 LYS A N 1
ATOM 1351 C CA . LYS A 1 168 ? -4.989 -9.049 -27.872 1.00 59.12 168 LYS A CA 1
ATOM 1352 C C . LYS A 1 168 ? -5.960 -8.274 -26.955 1.00 59.12 168 LYS A C 1
ATOM 1354 O O . LYS A 1 168 ? -7.143 -8.146 -27.268 1.00 59.12 168 LYS A O 1
ATOM 1359 N N . ILE A 1 169 ? -5.474 -7.711 -25.853 1.00 56.66 169 ILE A N 1
ATOM 1360 C CA . ILE A 1 169 ? -6.296 -6.925 -24.923 1.00 56.66 169 ILE A CA 1
ATOM 1361 C C . ILE A 1 169 ? -6.537 -5.517 -25.499 1.00 56.66 169 ILE A C 1
ATOM 1363 O O . ILE A 1 169 ? -5.681 -4.967 -26.194 1.00 56.66 169 ILE A O 1
ATOM 1367 N N . LYS A 1 170 ? -7.710 -4.920 -25.242 1.00 55.16 170 LYS A N 1
ATOM 1368 C CA . LYS A 1 170 ? -7.978 -3.514 -25.588 1.00 55.16 170 LYS A CA 1
ATOM 1369 C C . LYS A 1 170 ? -7.355 -2.588 -24.542 1.00 55.16 170 LYS A C 1
ATOM 1371 O O . LYS A 1 170 ? -7.634 -2.713 -23.351 1.00 55.16 170 LYS A O 1
ATOM 1376 N N . PHE A 1 171 ? -6.559 -1.632 -25.006 1.00 58.06 171 PHE A N 1
ATOM 1377 C CA . PHE A 1 171 ? -5.895 -0.638 -24.165 1.00 58.06 171 PHE A CA 1
ATOM 1378 C C . PHE A 1 171 ? -6.482 0.750 -24.431 1.00 58.06 171 PHE A C 1
ATOM 1380 O O . PHE A 1 171 ? -6.591 1.142 -25.595 1.00 58.06 171 PHE A O 1
ATOM 1387 N N . ASP A 1 172 ? -6.799 1.499 -23.375 1.00 55.69 172 ASP A N 1
ATOM 1388 C CA . ASP A 1 172 ? -6.932 2.957 -23.446 1.00 55.69 172 ASP A CA 1
ATOM 1389 C C . ASP A 1 172 ? -5.611 3.555 -22.944 1.00 55.69 172 ASP A C 1
ATOM 1391 O O . ASP A 1 172 ? -5.194 3.346 -21.801 1.00 55.69 172 ASP A O 1
ATOM 1395 N N . MET A 1 173 ? -4.892 4.226 -23.840 1.00 56.94 173 MET A N 1
ATOM 1396 C CA . MET A 1 173 ? -3.650 4.902 -23.488 1.00 56.94 173 MET A CA 1
ATOM 1397 C C . MET A 1 173 ? -3.923 6.383 -23.342 1.00 56.94 173 MET A C 1
ATOM 1399 O O . MET A 1 173 ? -4.299 7.051 -24.307 1.00 56.94 173 MET A O 1
ATOM 1403 N N . LYS A 1 174 ? -3.621 6.915 -22.163 1.00 55.69 174 LYS A N 1
ATOM 1404 C CA . LYS A 1 174 ? -3.679 8.350 -21.911 1.00 55.69 174 LYS A CA 1
ATOM 1405 C C . LYS A 1 174 ? -2.330 8.819 -21.398 1.00 55.69 174 LYS A C 1
ATOM 1407 O O . LYS A 1 174 ? -1.796 8.312 -20.414 1.00 55.69 174 LYS A O 1
ATOM 1412 N N . ARG A 1 175 ? -1.764 9.812 -22.082 1.00 50.69 175 ARG A N 1
ATOM 1413 C CA . ARG A 1 175 ? -0.652 10.588 -21.537 1.00 50.69 175 ARG A CA 1
ATOM 1414 C C . ARG A 1 175 ? -1.227 11.710 -20.698 1.00 50.69 175 ARG A C 1
ATOM 1416 O O . ARG A 1 175 ? -2.055 12.476 -21.177 1.00 50.69 175 ARG A O 1
ATOM 1423 N N . PHE A 1 176 ? -0.757 11.798 -19.465 1.00 51.97 176 PHE A N 1
ATOM 1424 C CA . PHE A 1 176 ? -1.009 12.954 -18.629 1.00 51.97 176 PHE A CA 1
ATOM 1425 C C . PHE A 1 176 ? -0.001 14.040 -18.972 1.00 51.97 176 PHE A C 1
ATOM 1427 O O . PHE A 1 176 ? 1.204 13.787 -18.954 1.00 51.97 176 PHE A O 1
ATOM 1434 N N . VAL A 1 177 ? -0.499 15.227 -19.302 1.00 47.47 177 VAL A N 1
ATOM 1435 C CA . VAL A 1 177 ? 0.322 16.421 -19.549 1.00 47.47 177 VAL A CA 1
ATOM 1436 C C . VAL A 1 177 ? 0.212 17.427 -18.406 1.00 47.47 177 VAL A C 1
ATOM 1438 O O . VAL A 1 177 ? 1.055 18.313 -18.300 1.00 47.47 177 VAL A O 1
ATOM 1441 N N . SER A 1 178 ? -0.759 17.255 -17.505 1.00 50.03 178 SER A N 1
ATOM 1442 C CA . SER A 1 178 ? -0.915 18.064 -16.298 1.00 50.03 178 SER A CA 1
ATOM 1443 C C . SER A 1 178 ? -1.314 17.233 -15.072 1.00 50.03 178 SER A C 1
ATOM 1445 O O . SER A 1 178 ? -1.814 16.110 -15.182 1.00 50.03 178 SER A O 1
ATOM 1447 N N . LEU A 1 179 ? -1.127 17.814 -13.882 1.00 50.50 179 LEU A N 1
ATOM 1448 C CA . LEU A 1 179 ? -1.679 17.272 -12.637 1.00 50.50 179 LEU A CA 1
ATOM 1449 C C . LEU A 1 179 ? -3.213 17.219 -12.685 1.00 50.50 179 LEU A C 1
ATOM 1451 O O . LEU A 1 179 ? -3.796 16.269 -12.182 1.00 50.50 179 LEU A O 1
ATOM 1455 N N . GLU A 1 180 ? -3.876 18.183 -13.322 1.00 55.75 180 GLU A N 1
ATOM 1456 C CA . GLU A 1 180 ? -5.340 18.204 -13.447 1.00 55.75 180 GLU A CA 1
ATOM 1457 C C . GLU A 1 180 ? -5.878 17.007 -14.240 1.00 55.75 180 GLU A C 1
ATOM 1459 O O . GLU A 1 180 ? -6.871 16.406 -13.825 1.00 55.75 180 GLU A O 1
ATOM 1464 N N . ASP A 1 181 ? -5.184 16.579 -15.299 1.00 54.75 181 ASP A N 1
ATOM 1465 C CA . ASP A 1 181 ? -5.561 15.387 -16.074 1.00 54.75 181 ASP A CA 1
ATOM 1466 C C . ASP A 1 181 ? -5.485 14.105 -15.232 1.00 54.75 181 ASP A C 1
ATOM 1468 O O . ASP A 1 181 ? -6.345 13.220 -15.339 1.00 54.75 181 ASP A O 1
ATOM 1472 N N . ILE A 1 182 ? -4.461 14.020 -14.372 1.00 57.53 182 ILE A N 1
ATOM 1473 C CA . ILE A 1 182 ? -4.277 12.925 -13.413 1.00 57.53 182 ILE A CA 1
ATOM 1474 C C . ILE A 1 182 ? -5.448 12.924 -12.430 1.00 57.53 182 ILE A C 1
ATOM 1476 O O . ILE A 1 182 ? -6.111 11.902 -12.258 1.00 57.53 182 ILE A O 1
ATOM 1480 N N . LEU A 1 183 ? -5.747 14.080 -11.831 1.00 57.91 183 LEU A N 1
ATOM 1481 C CA . LEU A 1 183 ? -6.808 14.243 -10.835 1.00 57.91 183 LEU A CA 1
ATOM 1482 C C . LEU A 1 183 ? -8.190 13.896 -11.415 1.00 57.91 183 LEU A C 1
ATOM 1484 O O . LEU A 1 183 ? -8.947 13.148 -10.797 1.00 57.91 183 LEU A O 1
ATOM 1488 N N . LEU A 1 184 ? -8.517 14.394 -12.613 1.00 63.22 184 LEU A N 1
ATOM 1489 C CA . LEU A 1 184 ? -9.775 14.100 -13.310 1.00 63.22 184 LEU A CA 1
ATOM 1490 C C . LEU A 1 184 ? -9.922 12.612 -13.625 1.00 63.22 184 LEU A C 1
ATOM 1492 O O . LEU A 1 184 ? -11.000 12.044 -13.435 1.00 63.22 184 LEU A O 1
ATOM 1496 N N . SER A 1 185 ? -8.837 11.973 -14.063 1.00 60.16 185 SER A N 1
ATOM 1497 C CA . SER A 1 185 ? -8.850 10.542 -14.355 1.00 60.16 185 SER A CA 1
ATOM 1498 C C . SER A 1 185 ? -9.042 9.730 -13.082 1.00 60.16 185 SER A C 1
ATOM 1500 O O . SER A 1 185 ? -9.923 8.878 -13.061 1.00 60.16 185 SER A O 1
ATOM 1502 N N . ILE A 1 186 ? -8.333 10.052 -11.991 1.00 61.59 186 ILE A N 1
ATOM 1503 C CA . ILE A 1 186 ? -8.505 9.379 -10.693 1.00 61.59 186 ILE A CA 1
ATOM 1504 C C . ILE A 1 186 ? -9.967 9.482 -10.204 1.00 61.59 186 ILE A C 1
ATOM 1506 O O . ILE A 1 186 ? -10.514 8.486 -9.736 1.00 61.59 186 ILE A O 1
ATOM 1510 N N . LYS A 1 187 ? -10.661 10.622 -10.382 1.00 61.56 187 LYS A N 1
ATOM 1511 C CA . LYS A 1 187 ? -12.097 10.740 -10.020 1.00 61.56 187 LYS A CA 1
ATOM 1512 C C . LYS A 1 187 ? -13.009 9.783 -10.788 1.00 61.56 187 LYS A C 1
ATOM 1514 O O . LYS A 1 187 ? -13.994 9.305 -10.230 1.00 61.56 187 LYS A O 1
ATOM 1519 N N . GLN A 1 188 ? -12.737 9.556 -12.072 1.00 60.50 188 GLN A N 1
ATOM 1520 C CA . GLN A 1 188 ? -13.523 8.632 -12.902 1.00 60.50 188 GLN A CA 1
ATOM 1521 C C . GLN A 1 188 ? -13.222 7.171 -12.553 1.00 60.50 188 GLN A C 1
ATOM 1523 O O . GLN A 1 188 ? -14.120 6.335 -12.536 1.00 60.50 188 GLN A O 1
ATOM 1528 N N . ILE A 1 189 ? -11.958 6.914 -12.238 1.00 57.34 189 ILE A N 1
ATOM 1529 C CA . ILE A 1 189 ? -11.354 5.635 -11.873 1.00 57.34 189 ILE A CA 1
ATOM 1530 C C . ILE A 1 189 ? -11.911 5.085 -10.558 1.00 57.34 189 ILE A C 1
ATOM 1532 O O . ILE A 1 189 ? -12.348 3.941 -10.502 1.00 57.34 189 ILE A O 1
ATOM 1536 N N . ILE A 1 190 ? -11.953 5.918 -9.514 1.00 55.53 190 ILE A N 1
ATOM 1537 C CA . ILE A 1 190 ? -12.389 5.532 -8.161 1.00 55.53 190 ILE A CA 1
ATOM 1538 C C . ILE A 1 190 ? -13.829 4.980 -8.161 1.00 55.53 190 ILE A C 1
ATOM 1540 O O . ILE A 1 190 ? -14.187 4.179 -7.302 1.00 55.53 190 ILE A O 1
ATOM 1544 N N . LYS A 1 191 ? -14.644 5.350 -9.159 1.00 53.22 191 LYS A N 1
ATOM 1545 C CA . LYS A 1 191 ? -16.056 4.965 -9.274 1.00 53.22 191 LYS A CA 1
ATOM 1546 C C . LYS A 1 191 ? -16.315 3.609 -9.945 1.00 53.22 191 LYS A C 1
ATOM 1548 O O . LYS A 1 191 ? -17.484 3.255 -10.094 1.00 53.22 191 LYS A O 1
ATOM 1553 N N . LYS A 1 192 ? -15.295 2.861 -10.382 1.00 49.00 192 LYS A N 1
ATOM 1554 C CA . LYS A 1 192 ? -15.485 1.594 -11.110 1.00 49.00 192 LYS A CA 1
ATOM 1555 C C . LYS A 1 192 ? -14.592 0.461 -10.598 1.00 49.00 192 LYS A C 1
ATOM 1557 O O . LYS A 1 192 ? -13.459 0.692 -10.191 1.00 49.00 192 LYS A O 1
ATOM 1562 N N . ASP A 1 193 ? -15.086 -0.775 -10.706 1.00 50.06 193 ASP A N 1
ATOM 1563 C CA . ASP A 1 193 ? -14.311 -2.017 -10.543 1.00 50.06 193 ASP A CA 1
ATOM 1564 C C . ASP A 1 193 ? -13.354 -2.236 -11.744 1.00 50.06 193 ASP A C 1
ATOM 1566 O O . ASP A 1 193 ? -13.451 -3.222 -12.474 1.00 50.06 193 ASP A O 1
ATOM 1570 N N . GLU A 1 194 ? -12.459 -1.283 -12.006 1.00 49.84 194 GLU A N 1
ATOM 1571 C CA . GLU A 1 194 ? -11.442 -1.365 -13.062 1.00 49.84 194 GLU A CA 1
ATOM 1572 C C . GLU A 1 194 ? -10.054 -1.650 -12.458 1.00 49.84 194 GLU A C 1
ATOM 1574 O O . GLU A 1 194 ? -9.789 -1.338 -11.303 1.00 49.84 194 GLU A O 1
ATOM 1579 N N . ILE A 1 195 ? -9.151 -2.251 -13.238 1.00 44.31 195 ILE A N 1
ATOM 1580 C CA . ILE A 1 195 ? -7.737 -2.415 -12.864 1.00 44.31 195 ILE A CA 1
ATOM 1581 C C . ILE A 1 195 ? -6.943 -1.333 -13.564 1.00 44.31 195 ILE A C 1
ATOM 1583 O O . ILE A 1 195 ? -7.048 -1.162 -14.781 1.00 44.31 195 ILE A O 1
ATOM 1587 N N . ILE A 1 196 ? -6.134 -0.605 -12.802 1.00 48.84 196 ILE A N 1
ATOM 1588 C CA . ILE A 1 196 ? -5.548 0.636 -13.292 1.00 48.84 196 ILE A CA 1
ATOM 1589 C C . ILE A 1 196 ? -4.064 0.679 -12.998 1.00 48.84 196 ILE A C 1
ATOM 1591 O O . ILE A 1 196 ? -3.645 1.102 -11.924 1.00 48.84 196 ILE A O 1
ATOM 1595 N N . LEU A 1 197 ? -3.283 0.333 -14.018 1.00 43.84 197 LEU A N 1
ATOM 159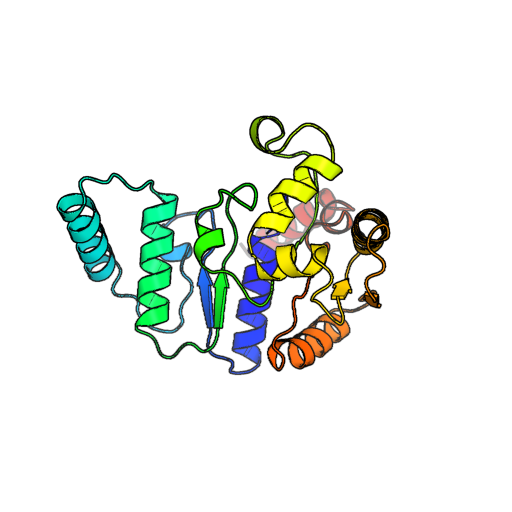6 C CA . LEU A 1 197 ? -1.834 0.474 -14.030 1.00 43.84 197 LEU A CA 1
ATOM 1597 C C . LEU A 1 197 ? -1.458 1.941 -14.280 1.00 43.84 197 LEU A C 1
ATOM 1599 O O . LEU A 1 197 ? -1.166 2.379 -15.393 1.00 43.84 197 LEU A O 1
ATOM 1603 N N . LEU A 1 198 ? -1.472 2.718 -13.202 1.00 44.69 198 LEU A N 1
ATOM 1604 C CA . LEU A 1 198 ? -0.887 4.052 -13.160 1.00 44.69 198 LEU A CA 1
ATOM 1605 C C . LEU A 1 198 ? 0.641 3.907 -13.046 1.00 44.69 198 LEU A C 1
ATOM 1607 O O . LEU A 1 198 ? 1.123 3.498 -11.994 1.00 44.69 198 LEU A O 1
ATOM 1611 N N . SER A 1 199 ? 1.385 4.296 -14.087 1.00 41.81 199 SER A N 1
ATOM 1612 C CA . SER A 1 199 ? 2.834 4.562 -14.056 1.00 41.81 199 SER A CA 1
ATOM 1613 C C . SER A 1 199 ? 3.087 6.067 -14.073 1.00 41.81 199 SER A C 1
ATOM 1615 O O . SER A 1 199 ? 3.660 6.616 -15.019 1.00 41.81 199 SER A O 1
ATOM 1617 N N . PRO A 1 200 ? 2.639 6.809 -13.040 1.00 38.91 200 PRO A N 1
ATOM 1618 C CA . PRO A 1 200 ? 3.043 8.183 -12.921 1.00 38.91 200 PRO A CA 1
ATOM 1619 C C . PRO A 1 200 ? 4.539 8.099 -12.646 1.00 38.91 200 PRO A C 1
ATOM 1621 O O . PRO A 1 200 ? 4.988 7.611 -11.609 1.00 38.91 200 PRO A O 1
ATOM 1624 N N . GLY A 1 201 ? 5.336 8.526 -13.613 1.00 37.09 201 GLY A N 1
ATOM 1625 C CA . GLY A 1 201 ? 6.753 8.761 -13.421 1.00 37.09 201 GLY A CA 1
ATOM 1626 C C . GLY A 1 201 ? 6.962 9.915 -12.438 1.00 37.09 201 GLY A C 1
ATOM 1627 O O . GLY A 1 201 ? 7.655 10.865 -12.774 1.00 37.09 201 GLY A O 1
ATOM 1628 N N . CYS A 1 202 ? 6.388 9.863 -11.233 1.00 34.44 202 CYS A N 1
ATOM 1629 C CA . CYS A 1 202 ? 6.639 10.806 -10.149 1.00 34.44 202 CYS A CA 1
ATOM 1630 C C . CYS A 1 202 ? 8.088 10.713 -9.654 1.00 34.44 202 CYS A C 1
ATOM 1632 O O . CYS A 1 202 ? 8.534 11.593 -8.937 1.00 34.44 202 CYS A O 1
ATOM 1634 N N . ALA A 1 203 ? 8.835 9.691 -10.086 1.00 36.00 203 ALA A N 1
ATOM 1635 C CA . ALA A 1 203 ? 10.292 9.630 -10.018 1.00 36.00 203 ALA A CA 1
ATOM 1636 C C . ALA A 1 203 ? 10.920 9.485 -11.419 1.00 36.00 203 ALA A C 1
ATOM 1638 O O . ALA A 1 203 ? 11.902 8.772 -11.606 1.00 36.00 203 ALA A O 1
ATOM 1639 N N . SER A 1 204 ? 10.325 10.086 -12.451 1.00 32.81 204 SER A N 1
ATOM 1640 C CA . SER A 1 204 ? 10.997 10.207 -13.743 1.00 32.81 204 SER A CA 1
ATOM 1641 C C . SER A 1 204 ? 11.941 11.404 -13.696 1.00 32.81 204 SER A C 1
ATOM 1643 O O . SER A 1 204 ? 11.620 12.405 -13.069 1.00 32.81 204 SER A O 1
ATOM 1645 N N . GLN A 1 205 ? 13.127 11.228 -14.282 1.00 35.44 205 GLN A N 1
ATOM 1646 C CA . GLN A 1 205 ? 14.229 12.161 -14.569 1.00 35.44 205 GLN A CA 1
ATOM 1647 C C . GLN A 1 205 ? 14.056 13.675 -14.343 1.00 35.44 205 GLN A C 1
ATOM 1649 O O . GLN A 1 205 ? 15.051 14.308 -14.023 1.00 35.44 205 GLN A O 1
ATOM 1654 N N . ASP A 1 206 ? 12.871 14.266 -14.428 1.00 35.25 206 ASP A N 1
ATOM 1655 C CA . ASP A 1 206 ? 12.610 15.673 -14.118 1.00 35.25 206 ASP A CA 1
ATOM 1656 C C . ASP A 1 206 ? 12.883 16.053 -12.652 1.00 35.25 206 ASP A C 1
ATOM 1658 O O . ASP A 1 206 ? 13.126 17.224 -12.377 1.00 35.25 206 ASP A O 1
ATOM 1662 N N . MET A 1 207 ? 12.898 15.109 -11.697 1.00 36.19 207 MET A N 1
ATOM 1663 C CA . MET A 1 207 ? 13.439 15.375 -10.345 1.00 36.19 207 MET A CA 1
ATOM 1664 C C . MET A 1 207 ? 14.975 15.353 -10.285 1.00 36.19 207 MET A C 1
ATOM 1666 O O . MET A 1 207 ? 15.554 15.934 -9.371 1.00 36.19 207 MET A O 1
ATOM 1670 N N . PHE A 1 208 ? 15.635 14.716 -11.255 1.00 38.22 208 PHE A N 1
ATOM 1671 C CA . PHE A 1 208 ? 17.095 14.612 -11.335 1.00 38.22 208 PHE A CA 1
ATOM 1672 C C . PHE A 1 208 ? 17.719 15.641 -12.287 1.00 38.22 208 PHE A C 1
ATOM 1674 O O . PHE A 1 208 ? 18.879 16.013 -12.116 1.00 38.22 208 PHE A O 1
ATOM 1681 N N . ILE A 1 209 ? 16.948 16.169 -13.240 1.00 37.78 209 ILE A N 1
ATOM 1682 C CA . ILE A 1 209 ? 17.313 17.340 -14.033 1.00 37.78 209 ILE A CA 1
ATOM 1683 C C . ILE A 1 209 ? 17.247 18.557 -13.100 1.00 37.78 209 ILE A C 1
ATOM 1685 O O . ILE A 1 209 ? 16.185 18.936 -12.596 1.00 37.78 209 ILE A O 1
ATOM 1689 N N . ASN A 1 210 ? 18.416 19.147 -12.846 1.00 37.84 210 ASN A N 1
ATOM 1690 C CA . ASN A 1 210 ? 18.640 20.273 -11.932 1.00 37.84 210 ASN A CA 1
ATOM 1691 C C . ASN A 1 210 ? 18.457 19.943 -10.432 1.00 37.84 210 ASN A C 1
ATOM 1693 O O . ASN A 1 210 ? 18.165 20.840 -9.641 1.00 37.84 210 ASN A O 1
ATOM 1697 N N . TYR A 1 211 ? 18.647 18.680 -10.012 1.00 39.44 211 TYR A N 1
ATOM 1698 C CA . TYR A 1 211 ? 18.603 18.279 -8.589 1.00 39.44 211 TYR A CA 1
ATOM 1699 C C . TYR A 1 211 ? 19.557 19.112 -7.722 1.00 39.44 211 TYR A C 1
ATOM 1701 O O . TYR A 1 211 ? 19.201 19.572 -6.639 1.00 39.44 211 TYR A O 1
ATOM 1709 N N . GLN A 1 212 ? 20.758 19.359 -8.243 1.00 42.75 212 GLN A N 1
ATOM 1710 C CA . GLN A 1 212 ? 21.792 20.125 -7.557 1.00 42.75 212 GLN A CA 1
ATOM 1711 C C . GLN A 1 212 ? 21.403 21.605 -7.411 1.00 42.75 212 GLN A C 1
ATOM 1713 O O . GLN A 1 212 ? 21.558 22.170 -6.332 1.00 42.75 212 GLN A O 1
ATOM 1718 N N . ASP A 1 213 ? 20.792 22.204 -8.439 1.00 45.25 213 ASP A N 1
ATOM 1719 C CA . ASP A 1 213 ? 20.311 23.591 -8.384 1.00 45.25 213 ASP A CA 1
ATOM 1720 C C . ASP A 1 213 ? 19.138 23.765 -7.418 1.00 45.25 213 ASP A C 1
ATOM 1722 O O . ASP A 1 213 ? 19.108 24.733 -6.661 1.00 45.25 213 ASP A O 1
ATOM 1726 N N . ARG A 1 214 ? 18.193 22.816 -7.374 1.00 42.59 214 ARG A N 1
ATOM 1727 C CA . ARG A 1 214 ? 17.082 22.863 -6.406 1.00 42.59 214 ARG A CA 1
ATOM 1728 C C . ARG A 1 214 ? 17.557 22.632 -4.977 1.00 42.59 214 ARG A C 1
ATOM 1730 O O . ARG A 1 214 ? 17.085 23.315 -4.072 1.00 42.59 214 ARG A O 1
ATOM 1737 N N . GLY A 1 215 ? 18.513 21.723 -4.779 1.00 39.91 215 GLY A N 1
ATOM 1738 C CA . GLY A 1 215 ? 19.178 21.533 -3.490 1.00 39.91 215 GLY A CA 1
ATOM 1739 C C . GLY A 1 215 ? 19.860 22.816 -3.012 1.00 39.91 215 GLY A C 1
ATOM 1740 O O . GLY A 1 215 ? 19.659 23.233 -1.874 1.00 39.91 215 GLY A O 1
ATOM 1741 N N . ASN A 1 216 ? 20.580 23.504 -3.901 1.00 43.19 216 ASN A N 1
ATOM 1742 C CA . ASN A 1 216 ? 21.225 24.783 -3.596 1.00 43.19 216 ASN A CA 1
ATOM 1743 C C . ASN A 1 216 ? 20.208 25.897 -3.292 1.00 43.19 216 ASN A C 1
ATOM 1745 O O . ASN A 1 216 ? 20.385 26.632 -2.321 1.00 43.19 216 ASN A O 1
ATOM 1749 N N . GLN A 1 217 ? 19.119 25.993 -4.061 1.00 40.81 217 GLN A N 1
ATOM 1750 C CA . GLN A 1 217 ? 18.039 26.959 -3.820 1.00 40.81 217 GLN A CA 1
ATOM 1751 C C . GLN A 1 217 ? 17.330 26.719 -2.483 1.00 40.81 217 GLN A C 1
ATOM 1753 O O . GLN A 1 217 ? 17.025 27.674 -1.772 1.00 40.81 217 GLN A O 1
ATOM 1758 N N . PHE A 1 218 ? 17.097 25.459 -2.111 1.00 36.62 218 PHE A N 1
ATOM 1759 C CA . PHE A 1 218 ? 16.494 25.107 -0.827 1.00 36.62 218 PHE A CA 1
ATOM 1760 C C . PHE A 1 218 ? 17.426 25.440 0.347 1.00 36.62 218 PHE A C 1
ATOM 1762 O O . PHE A 1 218 ? 16.986 26.031 1.329 1.00 36.62 218 PHE A O 1
ATOM 1769 N N . VAL A 1 219 ? 18.729 25.165 0.220 1.00 40.09 219 VAL A N 1
ATOM 1770 C CA . VAL A 1 219 ? 19.736 25.550 1.225 1.00 40.09 219 VAL A CA 1
ATOM 1771 C C . VAL A 1 219 ? 19.829 27.073 1.378 1.00 40.09 219 VAL A C 1
ATOM 1773 O O . VAL A 1 219 ? 19.907 27.565 2.503 1.00 40.09 219 VAL A O 1
ATOM 1776 N N . GLU A 1 220 ? 19.797 27.841 0.284 1.00 37.84 220 GLU A N 1
ATOM 1777 C CA . GLU A 1 220 ? 19.736 29.309 0.358 1.00 37.84 220 GLU A CA 1
ATOM 1778 C C . GLU A 1 220 ? 18.452 29.817 1.015 1.00 37.84 220 GLU A C 1
ATOM 1780 O O . GLU A 1 220 ? 18.493 30.789 1.769 1.00 37.84 220 GLU A O 1
ATOM 1785 N N . LEU A 1 221 ? 17.317 29.174 0.739 1.00 32.97 221 LEU A N 1
ATOM 1786 C CA . LEU A 1 221 ? 16.036 29.529 1.336 1.00 32.97 221 LEU A CA 1
ATOM 1787 C C . LEU A 1 221 ? 16.052 29.276 2.850 1.00 32.97 221 LEU A C 1
ATOM 1789 O O . LEU A 1 221 ? 15.650 30.147 3.615 1.00 32.97 221 LEU A O 1
ATOM 1793 N N . CYS A 1 222 ? 16.596 28.139 3.293 1.00 29.12 222 CYS A N 1
ATOM 1794 C CA . CYS A 1 222 ? 16.767 27.840 4.714 1.00 29.12 222 CYS A CA 1
ATOM 1795 C C . CYS A 1 222 ? 17.689 28.849 5.412 1.00 29.12 222 CYS A C 1
ATOM 1797 O O . CYS A 1 222 ? 17.331 29.312 6.484 1.00 29.12 222 CYS A O 1
ATOM 1799 N N . LYS A 1 223 ? 18.801 29.263 4.786 1.00 40.16 223 LYS A N 1
ATOM 1800 C CA . LYS A 1 223 ? 19.711 30.306 5.314 1.00 40.16 223 LYS A CA 1
ATOM 1801 C C . LYS A 1 223 ? 19.106 31.716 5.375 1.00 40.16 223 LYS A C 1
ATOM 1803 O O . LYS A 1 223 ? 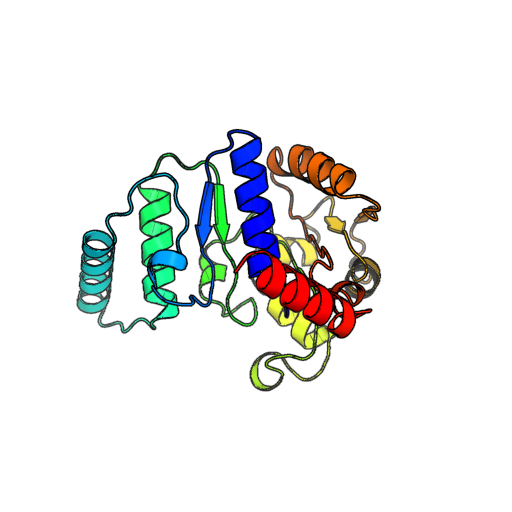19.705 32.613 5.956 1.00 40.16 223 LYS A O 1
ATOM 1808 N N . LYS A 1 224 ? 17.993 31.954 4.676 1.00 32.78 224 LYS A N 1
ATOM 1809 C CA . LYS A 1 224 ? 17.253 33.227 4.717 1.00 32.78 224 LYS A CA 1
ATOM 1810 C C . LYS A 1 224 ? 16.141 33.218 5.763 1.00 32.78 224 LYS A C 1
ATOM 1812 O O . LYS A 1 224 ? 15.704 34.288 6.175 1.00 32.78 224 LYS A O 1
ATOM 1817 N N . ILE A 1 225 ? 15.649 32.035 6.123 1.00 29.30 225 ILE A N 1
ATOM 1818 C CA . ILE A 1 225 ? 14.527 31.843 7.051 1.00 29.30 225 ILE A CA 1
ATOM 1819 C C . ILE A 1 225 ? 15.028 31.573 8.477 1.00 29.30 225 ILE A C 1
ATOM 1821 O O . ILE A 1 225 ? 14.381 32.003 9.431 1.00 29.30 225 ILE A O 1
ATOM 1825 N N . PHE A 1 226 ? 16.168 30.895 8.609 1.00 31.38 226 PHE A N 1
ATOM 1826 C CA . PHE A 1 226 ? 16.870 30.598 9.858 1.00 31.38 226 PHE A CA 1
ATOM 1827 C C . PHE A 1 226 ? 18.238 31.279 9.866 1.00 31.38 226 PHE A C 1
ATOM 1829 O O . PHE A 1 226 ? 18.671 31.682 10.968 1.00 31.38 226 PHE A O 1
#

Secondary structure (DSSP, 8-state):
--SSSHHHHHHHHHHHHHHTT--EEEE-S--SS-GGGGEE-SSPP-HHHHHHHHHHHHHHHT----HHHHHHHHHHHHHHTS--SEEEE---SSSTTSGGGGG--SS-------S-SHHHH-SSHHHHHHHHHTT-HHHHHHHTT--S-EEEESSTHHHHHHHHGGG---EEEE---SHHHHHHHHHHHTTSS--EEE---TTSGGGTTTHHHHHHHHHHHHHHH-

pLDDT: mean 70.62, std 18.63, range [29.12, 96.81]

Radius of gyration: 19.0 Å; chains: 1; bounding box: 38×55×49 Å

Foldseek 3Di:
DEDDCLVVVLVVVVVLCVVVVAFEWEADDDDDPDLCVRIDHPDDQPQVVQLVVVVVVCVVVVHDDDPSLSSVSSNVVRVVPDPHPYYRYRFDDFAQPTSQLVVLDLEDEYAYFDPDPCVPQNDDSLSSVVRRQNSHVNSVVVQVPNDQEEEAEDPCSVVVCVSNVVRPHHYDYDYDPDPVVVSVVVVVVVPDSHYYHHRHCPVPCVCVVCVVVVVVVVVVVVVVVD

Sequence (226 aa):
MGTNGKTSTAMFLKNFMDKNNISSLLFTSPHLVSYKERIESSEEIEFDDFYEQIKFFENKHNLELGYFETLFLVSCLAFLNSSYEYFICEAGIGGKLDTTSILQAKNVVLTNIGFDHTELLGDTHDSILKEKIHISNSIENFFNEKLTSLNLYGKDAMIIKDYLMNKKIKFDMKRFVSLEDILLSIKQIIKKDEIILLSPGCASQDMFINYQDRGNQFVELCKKIF